Protein AF-0000000080424411 (afdb_homodimer)

Foldseek 3Di:
DPPPVDPPPFDWKDKDWPAQEAEDAAQAKDKGKMKIFGPCAWDKFKDDPHHTDDDDPQWDKDWDDDRTMIIIMIMGGRDDPVNFAKMKMKIDDPVGIDMGIHTYDYDDDPPPD/DPPPVDPPVFDWKDKDWPAQEAEDAAQAKDKGKMKIFGPCAWDKFKDDPHHTDDDDPQWDKDWDDDRTMIIIMIMGGRDDPVNFAKMKMKIDDPVGIDMGIHTYDYDDDPPPD

Solvent-accessible surface area (backbone atoms only — not comparable to full-atom values): 12464 Å² total; per-residue (Å²): 128,82,72,73,73,69,62,88,72,57,35,52,45,42,73,47,60,89,58,46,70,42,74,37,45,71,68,35,68,44,75,48,54,44,33,36,39,20,28,49,41,51,55,71,51,41,32,45,88,89,36,76,60,50,27,43,93,50,33,42,66,47,77,48,70,63,80,38,38,39,42,37,39,41,34,39,45,57,30,46,82,86,65,44,42,63,34,33,41,39,30,38,27,75,77,34,67,39,71,45,68,30,35,36,39,80,40,82,79,78,73,80,121,128,82,72,75,72,69,64,89,72,57,36,54,45,43,75,47,60,89,58,46,70,40,75,37,46,70,67,35,69,45,74,48,55,44,34,37,38,19,28,50,40,51,56,69,50,42,32,45,89,89,36,74,61,52,26,44,93,50,32,43,67,46,78,49,70,62,81,38,39,39,42,36,38,40,34,40,47,57,30,46,81,86,64,42,42,63,35,34,42,40,30,37,27,76,75,34,68,39,71,45,68,32,35,36,39,79,39,82,78,78,73,80,121

Organism: Rhodnius prolixus (NCBI:txid13249)

pLDDT: mean 91.29, std 14.34, range [29.72, 98.88]

Sequence (226 aa):
NLLDVTDPYAVSPMIWVPNQLVGAPAGTDVTIECNTEAYPKAISYWVYEGIMLLPTKKYITKVQDNSYRTYMKLNVRNVTSRDFGNYRCISKNSLGETEGSIRIYGEFMVCNYNLLDVTDPYAVSPMIWVPNQLVGAPAGTDVTIECNTEAYPKAISYWVYEGIMLLPTKKYITKVQDNSYRTYMKLNVRNVTSRDFGNYRCISKNSLGETEGSIRIYGEFMVCNY

Radius of gyration: 20.92 Å; Cα contacts (8 Å, |Δi|>4): 540; chains: 2; bounding box: 41×85×42 Å

Secondary structure (DSSP, 8-state):
-------TT-EEEEEE-S-SEEEE-TTS-EEEEEEEEEESPPEEEEEETTEE----SSEEEEEEE-SSEEEEEEEE-S--GGG-EEEEEEEEETTEEEEEEEEEEE-------/-------TT-EEEEEE-S-SEEEE-TTS-EEEEEEEEEESPPEEEEEETTEE----SSEEEEEEE-SSEEEEEEEE-S--GGG-EEEEEEEEETTEEEEEEEEEEE-------

Structure (mmCIF, N/CA/C/O backbone):
data_AF-0000000080424411-model_v1
#
loop_
_entity.id
_entity.type
_entity.pdbx_description
1 polymer 'Ig-like domain-containing protein'
#
loop_
_atom_site.group_PDB
_atom_site.id
_atom_site.type_symbol
_atom_site.label_atom_id
_atom_site.label_alt_id
_atom_site.label_comp_id
_atom_site.label_asym_id
_atom_site.label_entity_id
_atom_site.label_seq_id
_atom_site.pdbx_PDB_ins_code
_atom_site.Cartn_x
_atom_site.Cartn_y
_atom_site.Cartn_z
_atom_site.occupancy
_atom_site.B_iso_or_equiv
_atom_site.auth_seq_id
_atom_site.auth_comp_id
_atom_site.auth_asym_id
_atom_site.auth_atom_id
_atom_site.pdbx_PDB_model_num
ATOM 1 N N . ASN A 1 1 ? 18.688 30.625 4.34 1 30.05 1 ASN A N 1
ATOM 2 C CA . ASN A 1 1 ? 19.219 29.312 3.992 1 30.05 1 ASN A CA 1
ATOM 3 C C . ASN A 1 1 ? 18.422 28.188 4.641 1 30.05 1 ASN A C 1
ATOM 5 O O . ASN A 1 1 ? 18.484 28 5.855 1 30.05 1 ASN A O 1
ATOM 9 N N . LEU A 1 2 ? 17.219 27.984 4.355 1 36.75 2 LEU A N 1
ATOM 10 C CA . LEU A 1 2 ? 16.328 26.969 4.91 1 36.75 2 LEU A CA 1
ATOM 11 C C . LEU A 1 2 ? 17.016 25.594 4.949 1 36.75 2 LEU A C 1
ATOM 13 O O . LEU A 1 2 ? 17.469 25.094 3.918 1 36.75 2 LEU A O 1
ATOM 17 N N . LEU A 1 3 ? 17.812 25.422 5.875 1 41.41 3 LEU A N 1
ATOM 18 C CA . LEU A 1 3 ? 18.562 24.203 6.129 1 41.41 3 LEU A CA 1
ATOM 19 C C . LEU A 1 3 ? 17.719 22.969 5.824 1 41.41 3 LEU A C 1
ATOM 21 O O . LEU A 1 3 ? 16.703 22.719 6.496 1 41.41 3 LEU A O 1
ATOM 25 N N . ASP A 1 4 ? 17.406 22.734 4.629 1 50.31 4 ASP A N 1
ATOM 26 C CA . ASP A 1 4 ? 16.844 21.453 4.215 1 50.31 4 ASP A CA 1
ATOM 27 C C . ASP A 1 4 ? 17.453 20.297 5.004 1 50.31 4 ASP A C 1
ATOM 29 O O . ASP A 1 4 ? 18.594 19.906 4.754 1 50.31 4 ASP A O 1
ATOM 33 N N . VAL A 1 5 ? 17.453 20.359 6.297 1 57.66 5 VAL A N 1
ATOM 34 C CA . VAL A 1 5 ? 18.016 19.312 7.145 1 57.66 5 VAL A CA 1
ATOM 35 C C . VAL A 1 5 ? 17.625 17.953 6.594 1 57.66 5 VAL A C 1
ATOM 37 O O . VAL A 1 5 ? 16.438 17.625 6.504 1 57.66 5 VAL A O 1
ATOM 40 N N . THR A 1 6 ? 18.406 17.484 5.703 1 67.75 6 THR A N 1
ATOM 41 C CA . THR A 1 6 ? 18.281 16.125 5.184 1 67.75 6 THR A CA 1
ATOM 42 C C . THR A 1 6 ? 18.297 15.109 6.32 1 67.75 6 THR A C 1
ATOM 44 O O . THR A 1 6 ? 19.062 15.258 7.285 1 67.75 6 THR A O 1
ATOM 47 N N . ASP A 1 7 ? 17.25 14.391 6.578 1 78.81 7 ASP A N 1
ATOM 48 C CA . ASP A 1 7 ? 17.219 13.273 7.516 1 78.81 7 ASP A CA 1
ATOM 49 C C . ASP A 1 7 ? 18.391 12.328 7.285 1 78.81 7 ASP A C 1
ATOM 51 O O . ASP A 1 7 ? 18.484 11.68 6.238 1 78.81 7 ASP A O 1
ATOM 55 N N . PRO A 1 8 ? 19.406 12.367 8.102 1 85.38 8 PRO A N 1
ATOM 56 C CA . PRO A 1 8 ? 20.594 11.539 7.891 1 85.38 8 PRO A CA 1
ATOM 57 C C . PRO A 1 8 ? 20.266 10.055 7.77 1 85.38 8 PRO A C 1
ATOM 59 O O . PRO A 1 8 ? 21.109 9.266 7.324 1 85.38 8 PRO A O 1
ATOM 62 N N . TYR A 1 9 ? 19.109 9.734 8.141 1 87.5 9 TYR A N 1
ATOM 63 C CA . TYR A 1 9 ? 18.734 8.328 8.117 1 87.5 9 TYR A CA 1
ATOM 64 C C . TYR A 1 9 ? 17.922 8 6.871 1 87.5 9 TYR A C 1
ATOM 66 O O . TYR A 1 9 ? 17.516 6.859 6.672 1 87.5 9 TYR A O 1
ATOM 74 N N . ALA A 1 10 ? 17.719 9.016 6.039 1 92.56 10 ALA A N 1
ATOM 75 C CA . ALA A 1 10 ? 16.875 8.789 4.867 1 92.56 10 ALA A CA 1
ATOM 76 C C . ALA A 1 10 ? 17.547 7.832 3.887 1 92.56 10 ALA A C 1
ATOM 78 O O . ALA A 1 10 ? 18.75 7.961 3.607 1 92.56 10 ALA A O 1
ATOM 79 N N . VAL A 1 11 ? 16.797 6.824 3.508 1 94.81 11 VAL A N 1
ATOM 80 C CA . VAL A 1 11 ? 17.312 5.82 2.582 1 94.81 11 VAL A CA 1
ATOM 81 C C . VAL A 1 11 ? 16.234 5.461 1.557 1 94.81 11 VAL A C 1
ATOM 83 O O . VAL A 1 11 ? 15.102 5.156 1.921 1 94.81 11 VAL A O 1
ATOM 86 N N . SER A 1 12 ? 16.641 5.535 0.289 1 96.88 12 SER A N 1
ATOM 87 C CA . SER A 1 12 ? 15.789 5.035 -0.779 1 96.88 12 SER A CA 1
ATOM 88 C C . SER A 1 12 ? 15.516 3.543 -0.621 1 96.88 12 SER A C 1
ATOM 90 O O . SER A 1 12 ? 16.297 2.828 0.003 1 96.88 12 SER A O 1
ATOM 92 N N . PRO A 1 13 ? 14.406 3.098 -1.172 1 98.25 13 PRO A N 1
ATOM 93 C CA . PRO A 1 13 ? 14.078 1.681 -0.99 1 98.25 13 PRO A CA 1
ATOM 94 C C . PRO A 1 13 ? 15.156 0.751 -1.548 1 98.25 13 PRO A C 1
ATOM 96 O O . PRO A 1 13 ? 15.656 0.975 -2.652 1 98.25 13 PRO A O 1
ATOM 99 N N . MET A 1 14 ? 15.414 -0.226 -0.764 1 98.44 14 MET A N 1
ATOM 100 C CA . MET A 1 14 ? 16.219 -1.378 -1.168 1 98.44 14 MET A CA 1
ATOM 101 C C . MET A 1 14 ? 15.383 -2.656 -1.144 1 98.44 14 MET A C 1
ATOM 103 O O . MET A 1 14 ? 14.547 -2.84 -0.257 1 98.44 14 MET A O 1
ATOM 107 N N . ILE A 1 15 ? 15.648 -3.518 -2.084 1 98.38 15 ILE A N 1
ATOM 108 C CA . ILE A 1 15 ? 14.82 -4.711 -2.203 1 98.38 15 ILE A CA 1
ATOM 109 C C . ILE A 1 15 ? 15.703 -5.957 -2.209 1 98.38 15 ILE A C 1
ATOM 111 O O . ILE A 1 15 ? 16.766 -5.965 -2.822 1 98.38 15 ILE A O 1
ATOM 115 N N . TRP A 1 16 ? 15.25 -6.91 -1.571 1 98.56 16 TRP A N 1
ATOM 116 C CA . TRP A 1 16 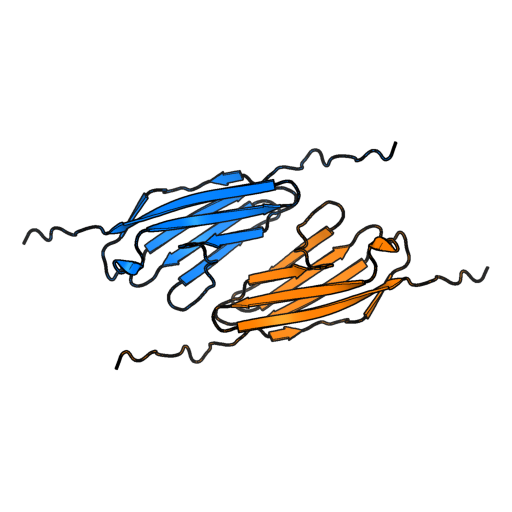? 15.852 -8.242 -1.588 1 98.56 16 TRP A CA 1
ATOM 117 C C . TRP A 1 16 ? 14.82 -9.289 -1.997 1 98.56 16 TRP A C 1
ATOM 119 O O . TRP A 1 16 ? 13.75 -9.391 -1.395 1 98.56 16 TRP A O 1
ATOM 129 N N . VAL A 1 17 ? 15.227 -10.102 -2.941 1 98.69 17 VAL A N 1
ATOM 130 C CA . VAL A 1 17 ? 14.398 -11.203 -3.43 1 98.69 17 VAL A CA 1
ATOM 131 C C . VAL A 1 17 ? 15.109 -12.531 -3.182 1 98.69 17 VAL A C 1
ATOM 133 O O . VAL A 1 17 ? 16.062 -12.867 -3.875 1 98.69 17 VAL A O 1
ATOM 136 N N . PRO A 1 18 ? 14.562 -13.32 -2.264 1 98.44 18 PRO A N 1
ATOM 137 C CA . PRO A 1 18 ? 15.266 -14.555 -1.902 1 98.44 18 PRO A CA 1
ATOM 138 C C . PRO A 1 18 ? 15.391 -15.531 -3.07 1 98.44 18 PRO A C 1
ATOM 140 O O . PRO A 1 18 ? 16.406 -16.219 -3.205 1 98.44 18 PRO A O 1
ATOM 143 N N . ASN A 1 19 ? 14.383 -15.719 -3.873 1 98.5 19 ASN A N 1
ATOM 144 C CA . ASN A 1 19 ? 14.367 -16.625 -5.02 1 98.5 19 ASN A CA 1
ATOM 145 C C . ASN A 1 19 ? 13.828 -15.938 -6.27 1 98.5 19 ASN A C 1
ATOM 147 O O . ASN A 1 19 ? 12.625 -15.68 -6.367 1 98.5 19 ASN A O 1
ATOM 151 N N . GLN A 1 20 ? 14.688 -15.75 -7.148 1 98.19 20 GLN A N 1
ATOM 152 C CA . GLN A 1 20 ? 14.297 -15.008 -8.344 1 98.19 20 GLN A CA 1
ATOM 153 C C . GLN A 1 20 ? 13.656 -15.922 -9.383 1 98.19 20 GLN A C 1
ATOM 155 O O . GLN A 1 20 ? 13.016 -15.453 -10.32 1 98.19 20 GLN A O 1
ATOM 160 N N . LEU A 1 21 ? 14.008 -17.156 -9.312 1 98.38 21 LEU A N 1
ATOM 161 C CA . LEU A 1 21 ? 13.438 -18.172 -10.188 1 98.38 21 LEU A CA 1
ATOM 162 C C . LEU A 1 21 ? 12.68 -19.219 -9.375 1 98.38 21 LEU A C 1
ATOM 164 O O . LEU A 1 21 ? 13.266 -19.906 -8.539 1 98.38 21 LEU A O 1
ATOM 168 N N . VAL A 1 22 ? 11.438 -19.328 -9.734 1 98.19 22 VAL A N 1
ATOM 169 C CA . VAL A 1 22 ? 10.609 -20.25 -8.953 1 98.19 22 VAL A CA 1
ATOM 170 C C . VAL A 1 22 ? 9.852 -21.188 -9.883 1 98.19 22 VAL A C 1
ATOM 172 O O . VAL A 1 22 ? 8.992 -20.75 -10.656 1 98.19 22 VAL A O 1
ATOM 175 N N . GLY A 1 23 ? 10.133 -22.406 -9.82 1 96.5 23 GLY A N 1
ATOM 176 C CA . GLY A 1 23 ? 9.438 -23.422 -10.586 1 96.5 23 GLY A CA 1
ATOM 177 C C . GLY A 1 23 ? 8.164 -23.906 -9.922 1 96.5 23 GLY A C 1
ATOM 178 O O . GLY A 1 23 ? 8.141 -24.141 -8.711 1 96.5 23 GLY A O 1
ATOM 179 N N . ALA A 1 24 ? 7.156 -24.031 -10.742 1 95.62 24 ALA A N 1
ATOM 180 C CA . ALA A 1 24 ? 5.879 -24.469 -10.188 1 95.62 24 ALA A CA 1
ATOM 181 C C . ALA A 1 24 ? 5.184 -25.453 -11.125 1 95.62 24 ALA A C 1
ATOM 183 O O . ALA A 1 24 ? 4.965 -25.141 -12.305 1 95.62 24 ALA A O 1
ATOM 184 N N . PRO A 1 25 ? 4.859 -26.672 -10.602 1 94.19 25 PRO A N 1
ATOM 185 C CA . PRO A 1 25 ? 3.99 -27.531 -11.414 1 94.19 25 PRO A CA 1
ATOM 186 C C . PRO A 1 25 ? 2.588 -26.953 -11.586 1 94.19 25 PRO A C 1
ATOM 188 O O . PRO A 1 25 ? 2.045 -26.344 -10.656 1 94.19 25 PRO A O 1
ATOM 191 N N . ALA A 1 26 ? 2.053 -27.203 -12.719 1 92.38 26 ALA A N 1
ATOM 192 C CA . ALA A 1 26 ? 0.677 -26.766 -12.938 1 92.38 26 ALA A CA 1
ATOM 193 C C . ALA A 1 26 ? -0.269 -27.406 -11.922 1 92.38 26 ALA A C 1
ATOM 195 O O . ALA A 1 26 ? -0.095 -28.562 -11.547 1 92.38 26 ALA A O 1
ATOM 196 N N . GLY A 1 27 ? -1.238 -26.594 -11.555 1 95.25 27 GLY A N 1
ATOM 197 C CA . GLY A 1 27 ? -2.262 -27.094 -10.656 1 95.25 27 GLY A CA 1
ATOM 198 C C . GLY A 1 27 ? -1.913 -26.906 -9.195 1 95.25 27 GLY A C 1
ATOM 199 O O . GLY A 1 27 ? -2.734 -27.188 -8.312 1 95.25 27 GLY A O 1
ATOM 200 N N . THR A 1 28 ? -0.696 -26.453 -8.883 1 96.56 28 THR A N 1
ATOM 201 C CA . THR A 1 28 ? -0.273 -26.25 -7.5 1 96.56 28 THR A CA 1
ATOM 202 C C . THR A 1 28 ? -0.273 -24.766 -7.152 1 96.56 28 THR A C 1
ATOM 204 O O . THR A 1 28 ? -0.499 -23.906 -8.023 1 96.56 28 THR A O 1
ATOM 207 N N . ASP A 1 29 ? -0.043 -24.5 -5.863 1 98.25 29 ASP A N 1
ATOM 208 C CA . ASP A 1 29 ? 0.185 -23.141 -5.395 1 98.25 29 ASP A CA 1
ATOM 209 C C . ASP A 1 29 ? 1.677 -22.812 -5.336 1 98.25 29 ASP A C 1
ATOM 211 O O . ASP A 1 29 ? 2.492 -23.688 -5.039 1 98.25 29 ASP A O 1
ATOM 215 N N . VAL A 1 30 ? 1.934 -21.578 -5.609 1 98.5 30 VAL A N 1
ATOM 216 C CA . VAL A 1 30 ? 3.328 -21.156 -5.531 1 98.5 30 VAL A CA 1
ATOM 217 C C . VAL A 1 30 ? 3.428 -19.844 -4.773 1 98.5 30 VAL A C 1
ATOM 219 O O . VAL A 1 30 ? 2.576 -18.953 -4.93 1 98.5 30 VAL A O 1
ATOM 222 N N . THR A 1 31 ? 4.457 -19.734 -3.92 1 98.62 31 THR A N 1
ATOM 223 C CA . THR A 1 31 ? 4.668 -18.516 -3.148 1 98.62 31 THR A CA 1
ATOM 224 C C . THR A 1 31 ? 5.973 -17.844 -3.557 1 98.62 31 THR A C 1
ATOM 226 O O . THR A 1 31 ? 7.008 -18.5 -3.686 1 98.62 31 THR A O 1
ATOM 229 N N . ILE A 1 32 ? 5.891 -16.547 -3.812 1 98.75 32 ILE A N 1
ATOM 230 C CA . ILE A 1 32 ? 7.09 -15.742 -4.035 1 98.75 32 ILE A CA 1
ATOM 231 C C . ILE A 1 32 ? 7.207 -14.68 -2.951 1 98.75 32 ILE A C 1
ATOM 233 O O . ILE A 1 32 ? 6.211 -14.297 -2.334 1 98.75 32 ILE A O 1
ATOM 237 N N . GLU A 1 33 ? 8.469 -14.227 -2.715 1 98.75 33 GLU A N 1
ATOM 238 C CA . GLU A 1 33 ? 8.734 -13.336 -1.59 1 98.75 33 GLU A CA 1
ATOM 239 C C . GLU A 1 33 ? 9.602 -12.156 -2.018 1 98.75 33 GLU A C 1
ATOM 241 O O . GLU A 1 33 ? 10.453 -12.289 -2.896 1 98.75 33 GLU A O 1
ATOM 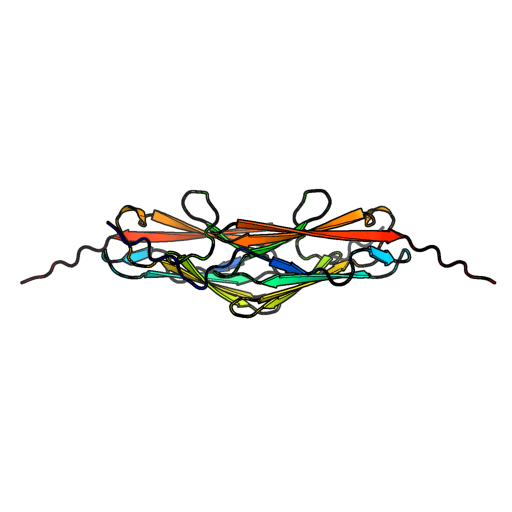246 N N . CYS A 1 34 ? 9.414 -11.047 -1.339 1 98.81 34 CYS A N 1
ATOM 247 C CA . CYS A 1 34 ? 10.164 -9.812 -1.561 1 98.81 34 CYS A CA 1
ATOM 248 C C . CYS A 1 34 ? 10.297 -9.023 -0.267 1 98.81 34 CYS A C 1
ATOM 250 O O . CYS A 1 34 ? 9.312 -8.797 0.44 1 98.81 34 CYS A O 1
ATOM 252 N N . ASN A 1 35 ? 11.469 -8.602 0.044 1 98.62 35 ASN A N 1
ATOM 253 C CA . ASN A 1 35 ? 11.75 -7.793 1.229 1 98.62 35 ASN A CA 1
ATOM 254 C C . ASN A 1 35 ? 12.242 -6.398 0.854 1 98.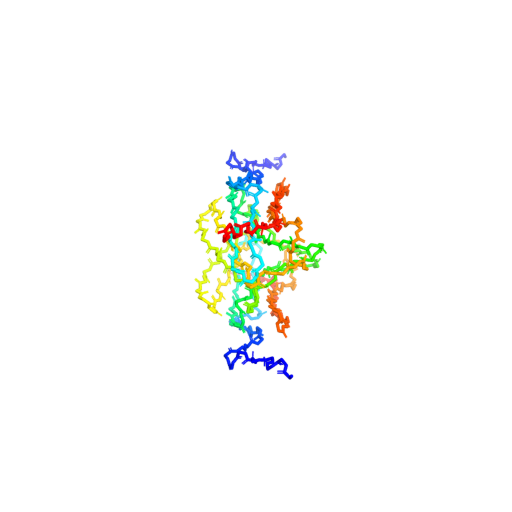62 35 ASN A C 1
ATOM 256 O O . ASN A 1 35 ? 13.023 -6.242 -0.09 1 98.62 35 ASN A O 1
ATOM 260 N N . THR A 1 36 ? 11.82 -5.422 1.571 1 98.25 36 THR A N 1
ATOM 261 C CA . THR A 1 36 ? 12.234 -4.055 1.275 1 98.25 36 THR A CA 1
ATOM 262 C C . THR A 1 36 ? 12.617 -3.316 2.555 1 98.25 36 THR A C 1
ATOM 264 O O . THR A 1 36 ? 12.062 -3.584 3.621 1 98.25 36 THR A O 1
ATOM 267 N N . GLU A 1 37 ? 13.586 -2.42 2.451 1 97 37 GLU A N 1
ATOM 268 C CA . GLU A 1 37 ? 13.961 -1.464 3.49 1 97 37 GLU A CA 1
ATOM 269 C C . GLU A 1 37 ? 14.008 -0.042 2.939 1 97 37 GLU A C 1
ATOM 271 O O . GLU A 1 37 ? 14.484 0.182 1.825 1 97 37 GLU A O 1
ATOM 276 N N . ALA A 1 38 ? 13.453 0.813 3.734 1 97.44 38 ALA A N 1
ATOM 277 C CA . ALA A 1 38 ? 13.438 2.215 3.324 1 97.44 38 ALA A CA 1
ATOM 278 C C . ALA A 1 38 ? 13.156 3.131 4.512 1 97.44 38 ALA A C 1
ATOM 280 O O . ALA A 1 38 ? 12.508 2.719 5.48 1 97.44 38 ALA A O 1
ATOM 281 N N . TYR A 1 39 ? 13.547 4.375 4.383 1 94.69 39 TYR A N 1
ATOM 282 C CA . TYR A 1 39 ? 13.188 5.434 5.32 1 94.69 39 TYR A CA 1
ATOM 283 C C . TYR A 1 39 ? 13.227 6.797 4.641 1 94.69 39 TYR A C 1
ATOM 285 O O . TYR A 1 39 ? 14.266 7.219 4.133 1 94.69 39 TYR A O 1
ATOM 293 N N . PRO A 1 40 ? 12.18 7.586 4.664 1 93.69 40 PRO A N 1
ATOM 294 C CA . PRO A 1 40 ? 10.852 7.254 5.191 1 93.69 40 PRO A CA 1
ATOM 295 C C . PRO A 1 40 ? 10.305 5.945 4.633 1 93.69 40 PRO A C 1
ATOM 297 O O . PRO A 1 40 ? 10.758 5.484 3.58 1 93.69 40 PRO A O 1
ATOM 300 N N . LYS A 1 41 ? 9.391 5.223 5.391 1 92.5 41 LYS A N 1
ATOM 301 C CA . LYS A 1 41 ? 8.859 3.926 4.984 1 92.5 41 LYS A CA 1
ATOM 302 C C . LYS A 1 41 ? 8.242 3.998 3.59 1 92.5 41 LYS A C 1
ATOM 304 O O . LYS A 1 41 ? 7.547 4.965 3.262 1 92.5 41 LYS A O 1
ATOM 309 N N . ALA A 1 42 ? 8.398 2.984 2.828 1 95.12 42 ALA A N 1
ATOM 310 C CA . ALA A 1 42 ? 7.926 2.938 1.446 1 95.12 42 ALA A CA 1
ATOM 311 C C . ALA A 1 42 ? 6.566 2.25 1.355 1 95.12 42 ALA A C 1
ATOM 313 O O . ALA A 1 42 ? 6.215 1.439 2.217 1 95.12 42 ALA A O 1
ATOM 314 N N . ILE A 1 43 ? 5.809 2.551 0.327 1 92.25 43 ILE A N 1
ATOM 315 C CA . ILE A 1 43 ? 4.676 1.732 -0.102 1 92.25 43 ILE A CA 1
ATOM 316 C C . ILE A 1 43 ? 5.168 0.612 -1.015 1 92.25 43 ILE A C 1
ATOM 318 O O . ILE A 1 43 ? 6.027 0.834 -1.875 1 92.25 43 ILE A O 1
ATOM 322 N N . SER A 1 44 ? 4.699 -0.538 -0.798 1 95 44 SER A N 1
ATOM 323 C CA . SER A 1 44 ? 5.129 -1.694 -1.578 1 95 44 SER A CA 1
ATOM 324 C C . SER A 1 44 ? 3.934 -2.498 -2.078 1 95 44 SER A C 1
ATOM 326 O O . SER A 1 44 ? 2.941 -2.658 -1.361 1 95 44 SER A O 1
ATOM 328 N N . TYR A 1 45 ? 4.059 -3.023 -3.316 1 95.44 45 TYR A N 1
ATOM 329 C CA . TYR A 1 45 ? 2.969 -3.797 -3.902 1 95.44 45 TYR A CA 1
ATOM 330 C C . TYR A 1 45 ? 3.48 -4.703 -5.016 1 95.44 45 TYR A C 1
ATOM 332 O O . TYR A 1 45 ? 4.609 -4.547 -5.484 1 95.44 45 TYR A O 1
ATOM 340 N N . TRP A 1 46 ? 2.701 -5.625 -5.438 1 98.19 46 TRP A N 1
ATOM 341 C CA . TRP A 1 46 ? 3.037 -6.574 -6.492 1 98.19 46 TRP A CA 1
ATOM 342 C C . TRP A 1 46 ? 2.451 -6.133 -7.828 1 98.19 46 TRP A C 1
ATOM 344 O O . TRP A 1 46 ? 1.35 -5.578 -7.879 1 98.19 46 TRP A O 1
ATOM 354 N N . VAL A 1 47 ? 3.182 -6.527 -8.898 1 98.38 47 VAL A N 1
ATOM 355 C CA . VAL A 1 47 ? 2.742 -6.238 -10.258 1 98.38 47 VAL A CA 1
ATOM 356 C C . VAL A 1 47 ? 2.967 -7.461 -11.148 1 98.38 47 VAL A C 1
ATOM 358 O O . VAL A 1 47 ? 4 -8.125 -11.047 1 98.38 47 VAL A O 1
ATOM 361 N N . TYR A 1 48 ? 2.023 -7.738 -11.961 1 98.62 48 TYR A N 1
ATOM 362 C CA . TYR A 1 48 ? 2.129 -8.781 -12.977 1 98.62 48 TYR A CA 1
ATOM 363 C C . TYR A 1 48 ? 1.541 -8.32 -14.305 1 98.62 48 TYR A C 1
ATOM 365 O O . TYR A 1 48 ? 0.439 -7.766 -14.344 1 98.62 48 TYR A O 1
ATOM 373 N N . GLU A 1 49 ? 2.332 -8.484 -15.297 1 97.25 49 GLU A N 1
ATOM 374 C CA . GLU A 1 49 ? 1.927 -8.078 -16.641 1 97.25 49 GLU A CA 1
ATOM 375 C C . GLU A 1 49 ? 1.462 -6.621 -16.656 1 97.25 49 GLU A C 1
ATOM 377 O O . GLU A 1 49 ? 0.43 -6.301 -17.25 1 97.25 49 GLU A O 1
ATOM 382 N N . GLY A 1 50 ? 2.064 -5.859 -15.914 1 95.75 50 GLY A N 1
ATOM 383 C CA . GLY A 1 50 ? 1.851 -4.422 -15.977 1 95.75 50 GLY A CA 1
ATOM 384 C C . GLY A 1 50 ? 0.731 -3.943 -15.07 1 95.75 50 GLY A C 1
ATOM 385 O O . GLY A 1 50 ? 0.463 -2.744 -14.984 1 95.75 50 GLY A O 1
ATOM 386 N N . ILE A 1 51 ? 0.124 -4.844 -14.406 1 95.31 51 ILE A N 1
ATOM 387 C CA . ILE A 1 51 ? -1.012 -4.465 -13.57 1 95.31 51 ILE A CA 1
ATOM 388 C C . ILE A 1 51 ? -0.714 -4.805 -12.109 1 95.31 51 ILE A C 1
ATOM 390 O O . ILE A 1 51 ? -0.16 -5.867 -11.812 1 95.31 51 ILE A O 1
ATOM 394 N N . MET A 1 52 ? -1.164 -3.924 -11.211 1 95 52 MET A N 1
ATOM 395 C CA . MET A 1 52 ? -1.03 -4.191 -9.781 1 95 52 MET A CA 1
ATOM 396 C C . MET A 1 52 ? -1.859 -5.406 -9.383 1 95 52 MET A C 1
ATOM 398 O O . MET A 1 52 ? -3.023 -5.523 -9.766 1 95 52 MET A O 1
ATOM 402 N N . LEU A 1 53 ? -1.253 -6.258 -8.656 1 96.81 53 LEU A N 1
ATOM 403 C CA . LEU A 1 53 ? -1.963 -7.438 -8.18 1 96.81 53 LEU A CA 1
ATOM 404 C C . LEU A 1 53 ? -2.629 -7.164 -6.836 1 96.81 53 LEU A C 1
ATOM 406 O O . LEU A 1 53 ? -1.947 -7 -5.82 1 96.81 53 LEU A O 1
ATOM 410 N N . LEU A 1 54 ? -3.926 -7.16 -6.875 1 95.44 54 LEU A N 1
ATOM 411 C CA . LEU A 1 54 ? -4.711 -7.039 -5.652 1 95.44 54 LEU A CA 1
ATOM 412 C C . LEU A 1 54 ? -5.113 -8.414 -5.125 1 95.44 54 LEU A C 1
ATOM 414 O O . LEU A 1 54 ? -5.215 -9.367 -5.891 1 95.44 54 LEU A O 1
ATOM 418 N N . PRO A 1 55 ? -5.293 -8.523 -3.762 1 93.12 55 PRO A N 1
ATOM 419 C CA . PRO A 1 55 ? -5.711 -9.812 -3.207 1 93.12 55 PRO A CA 1
ATOM 420 C C . PRO A 1 55 ? -7.035 -10.305 -3.793 1 93.12 55 PRO A C 1
ATOM 422 O O . PRO A 1 55 ? -7.98 -9.523 -3.934 1 93.12 55 PRO A O 1
ATOM 425 N N . THR A 1 56 ? -7.086 -11.484 -4.199 1 92.56 56 THR A N 1
ATOM 426 C CA . THR A 1 56 ? -8.258 -12.227 -4.656 1 92.56 56 THR A CA 1
ATOM 427 C C . THR A 1 56 ? -8.203 -13.672 -4.16 1 92.56 56 THR A C 1
ATOM 429 O O . THR A 1 56 ? -7.395 -14.008 -3.295 1 92.56 56 THR A O 1
ATOM 432 N N . LYS A 1 57 ? -9.078 -14.484 -4.629 1 91 57 LYS A N 1
ATOM 433 C CA . LYS A 1 57 ? -8.992 -15.914 -4.355 1 91 57 LYS A CA 1
ATOM 434 C C . LYS A 1 57 ? -7.758 -16.531 -5.004 1 91 57 LYS A C 1
ATOM 436 O O . LYS A 1 57 ? -7.199 -17.5 -4.492 1 91 57 LYS A O 1
ATOM 441 N N . LYS A 1 58 ? -7.402 -15.93 -6.121 1 95.12 58 LYS A N 1
ATOM 442 C CA . LYS A 1 58 ? -6.266 -16.438 -6.891 1 95.12 58 LYS A CA 1
ATOM 443 C C . LYS A 1 58 ? -4.949 -15.898 -6.332 1 95.12 58 LYS A C 1
ATOM 445 O O . LYS A 1 58 ? -3.953 -16.625 -6.281 1 95.12 58 LYS A O 1
ATOM 450 N N . TYR A 1 59 ? -5.023 -14.664 -5.93 1 96.88 59 TYR A N 1
ATOM 451 C CA . TYR A 1 59 ? -3.836 -13.977 -5.43 1 96.88 59 TYR A CA 1
ATOM 452 C C . TYR A 1 59 ? -3.982 -13.641 -3.951 1 96.88 59 TYR A C 1
ATOM 454 O O . TYR A 1 59 ? -4.711 -12.711 -3.59 1 96.88 59 TYR A O 1
ATOM 462 N N . ILE A 1 60 ? -3.201 -14.359 -3.131 1 94.31 60 ILE A N 1
ATOM 463 C CA . ILE A 1 60 ? -3.215 -14.094 -1.696 1 94.31 60 ILE A CA 1
ATOM 464 C C . ILE A 1 60 ? -1.92 -13.391 -1.291 1 94.31 60 ILE A C 1
ATOM 466 O O . ILE A 1 60 ? -0.827 -13.922 -1.496 1 94.31 60 ILE A O 1
ATOM 470 N N . THR A 1 61 ? -2.098 -12.211 -0.788 1 93.88 61 THR A N 1
ATOM 471 C CA . THR A 1 61 ? -0.915 -11.461 -0.379 1 93.88 61 THR A CA 1
ATOM 472 C C . THR A 1 61 ? -0.805 -11.414 1.143 1 93.88 61 THR A C 1
ATOM 474 O O . THR A 1 61 ? -1.817 -11.344 1.841 1 93.88 61 THR A O 1
ATOM 477 N N . LYS A 1 62 ? 0.339 -11.453 1.631 1 92.12 62 LYS A N 1
ATOM 478 C CA . LYS A 1 62 ? 0.665 -11.242 3.037 1 92.12 62 LYS A CA 1
ATOM 479 C C . LYS A 1 62 ? 1.781 -10.211 3.191 1 92.12 62 LYS A C 1
ATOM 481 O O . LYS A 1 62 ? 2.775 -10.25 2.463 1 92.12 62 LYS A O 1
ATOM 486 N N . VAL A 1 63 ? 1.538 -9.273 4.078 1 91.69 63 VAL A N 1
ATOM 487 C CA . VAL A 1 63 ? 2.545 -8.25 4.336 1 91.69 63 VAL A CA 1
ATOM 488 C C . VAL A 1 63 ? 2.83 -8.164 5.832 1 91.69 63 VAL A C 1
ATOM 490 O O . VAL A 1 63 ? 1.904 -8.117 6.645 1 91.69 63 VAL A O 1
ATOM 493 N N . GLN A 1 64 ? 4.02 -8.273 6.184 1 91.56 64 GLN A N 1
ATOM 494 C CA . GLN A 1 64 ? 4.516 -7.961 7.52 1 91.56 64 GLN A CA 1
ATOM 495 C C . GLN A 1 64 ? 5.488 -6.785 7.488 1 91.56 64 GLN A C 1
ATOM 497 O O . GLN A 1 64 ? 6.395 -6.746 6.652 1 91.56 64 GLN A O 1
ATOM 502 N N . ASP A 1 65 ? 5.176 -5.77 8.367 1 88.5 65 ASP A N 1
ATOM 503 C CA . ASP A 1 65 ? 6.102 -4.645 8.273 1 88.5 65 ASP A CA 1
ATOM 504 C C . ASP A 1 65 ? 6.375 -4.047 9.656 1 88.5 65 ASP A C 1
ATOM 506 O O . ASP A 1 65 ? 5.699 -4.387 10.633 1 88.5 65 ASP A O 1
ATOM 510 N N . ASN A 1 66 ? 7.508 -3.406 9.766 1 90.5 66 ASN A N 1
ATOM 511 C CA . ASN A 1 66 ? 7.82 -2.488 10.852 1 90.5 66 ASN A CA 1
ATOM 512 C C . ASN A 1 66 ? 8.102 -1.08 10.336 1 90.5 66 ASN A C 1
ATOM 514 O O . ASN A 1 66 ? 7.664 -0.715 9.25 1 90.5 66 ASN A O 1
ATOM 518 N N . SER A 1 67 ? 8.828 -0.313 11.039 1 87.81 67 SER A N 1
ATOM 519 C CA . SER A 1 67 ? 8.961 1.108 10.742 1 87.81 67 SER A CA 1
ATOM 520 C C . SER A 1 67 ? 9.75 1.328 9.453 1 87.81 67 SER A C 1
ATOM 522 O O . SER A 1 67 ? 9.594 2.352 8.789 1 87.81 67 SER A O 1
ATOM 524 N N . TYR A 1 68 ? 10.594 0.301 9.109 1 92.44 68 TYR A N 1
ATOM 525 C CA . TYR A 1 68 ? 11.422 0.596 7.941 1 92.44 68 TYR A CA 1
ATOM 526 C C . TYR A 1 68 ? 11.539 -0.622 7.035 1 92.44 68 TYR A C 1
ATOM 528 O O . TYR A 1 68 ? 12.156 -0.55 5.965 1 92.44 68 TYR A O 1
ATOM 536 N N . ARG A 1 69 ? 11 -1.796 7.48 1 95.44 69 ARG A N 1
ATOM 537 C CA . ARG A 1 69 ? 11.094 -3.016 6.688 1 95.44 69 ARG A CA 1
ATOM 538 C C . ARG A 1 69 ? 9.711 -3.529 6.301 1 95.44 69 ARG A C 1
ATOM 540 O O . ARG A 1 69 ? 8.766 -3.426 7.086 1 95.44 69 ARG A O 1
ATOM 547 N N . THR A 1 70 ? 9.602 -4.016 5.168 1 95.56 70 THR A N 1
ATOM 548 C CA . THR A 1 70 ? 8.391 -4.676 4.707 1 95.56 70 THR A CA 1
ATOM 549 C C . THR A 1 70 ? 8.711 -6.039 4.105 1 95.56 70 THR A C 1
ATOM 551 O O . THR A 1 70 ? 9.578 -6.152 3.23 1 95.56 70 THR A O 1
ATOM 554 N N . TYR A 1 71 ? 8.117 -7.082 4.629 1 97.25 71 TYR A N 1
ATOM 555 C CA . TYR A 1 71 ? 8.172 -8.438 4.082 1 97.25 71 TYR A CA 1
ATOM 556 C C . TYR A 1 71 ? 6.871 -8.789 3.373 1 97.25 71 TYR A C 1
ATOM 558 O O . TYR A 1 71 ? 5.805 -8.797 3.99 1 97.25 71 TYR A O 1
ATOM 566 N N . MET A 1 72 ? 7.004 -9.117 2.062 1 97.5 72 MET A N 1
ATOM 567 C CA . MET A 1 72 ? 5.797 -9.398 1.294 1 97.5 72 MET A CA 1
ATOM 568 C C . MET A 1 72 ? 5.844 -10.805 0.7 1 97.5 72 MET A C 1
ATOM 570 O O . MET A 1 72 ? 6.891 -11.242 0.223 1 97.5 72 MET A O 1
ATOM 574 N N . LYS A 1 73 ? 4.738 -11.477 0.765 1 98.06 73 LYS A N 1
ATOM 575 C CA . LYS A 1 73 ? 4.527 -12.758 0.086 1 98.06 73 LYS A CA 1
ATOM 576 C C . LYS A 1 73 ? 3.34 -12.68 -0.867 1 98.06 73 LYS A C 1
ATOM 578 O O . LYS A 1 73 ? 2.332 -12.039 -0.561 1 98.06 73 LYS A O 1
ATOM 583 N N . LEU A 1 74 ? 3.506 -13.289 -1.924 1 98.44 74 LEU A N 1
ATOM 584 C CA . LEU A 1 74 ? 2.412 -13.508 -2.865 1 98.44 74 LEU A CA 1
ATOM 585 C C . LEU A 1 74 ? 2.209 -14.992 -3.135 1 98.44 74 LEU A C 1
ATOM 587 O O . LEU A 1 74 ? 3.117 -15.672 -3.621 1 98.44 74 LEU A O 1
ATOM 591 N N . ASN A 1 75 ? 1.116 -15.469 -2.771 1 98.44 75 ASN A N 1
ATOM 592 C CA . ASN A 1 75 ? 0.72 -16.828 -3.096 1 98.44 75 ASN A CA 1
ATOM 593 C C . ASN A 1 75 ? -0.164 -16.875 -4.34 1 98.44 75 ASN A C 1
ATOM 595 O O . ASN A 1 75 ? -1.264 -16.328 -4.344 1 98.44 75 ASN A O 1
ATOM 599 N N . VAL A 1 76 ? 0.322 -17.438 -5.352 1 98.5 76 VAL A N 1
ATOM 600 C CA . VAL A 1 76 ? -0.457 -17.672 -6.562 1 98.5 76 VAL A CA 1
ATOM 601 C C . VAL A 1 76 ? -1.045 -19.078 -6.535 1 98.5 76 VAL A C 1
ATOM 603 O O . VAL A 1 76 ? -0.308 -20.062 -6.594 1 98.5 76 VAL A O 1
ATOM 606 N N . ARG A 1 77 ? -2.287 -19.109 -6.531 1 98 77 ARG A N 1
ATOM 607 C CA . ARG A 1 77 ? -2.945 -20.391 -6.305 1 98 77 ARG A CA 1
ATOM 608 C C . ARG A 1 77 ? -3.268 -21.078 -7.629 1 98 77 ARG A C 1
ATOM 610 O O . ARG A 1 77 ? -3.545 -20.422 -8.625 1 98 77 ARG A O 1
ATOM 617 N N . ASN A 1 78 ? -3.236 -22.422 -7.598 1 97.5 78 ASN A N 1
ATOM 618 C CA . ASN A 1 78 ? -3.604 -23.266 -8.734 1 97.5 78 ASN A CA 1
ATOM 619 C C . ASN A 1 78 ? -2.992 -22.75 -10.031 1 97.5 78 ASN A C 1
ATOM 621 O O . ASN A 1 78 ? -3.709 -22.469 -11 1 97.5 78 ASN A O 1
ATOM 625 N N . VAL A 1 79 ? -1.724 -22.766 -10.078 1 97.69 79 VAL A N 1
ATOM 626 C CA . VAL A 1 79 ? -0.981 -22.125 -11.164 1 97.69 79 VAL A CA 1
ATOM 627 C C . VAL A 1 79 ? -1.242 -22.875 -12.477 1 97.69 79 VAL A C 1
ATOM 629 O O . VAL A 1 79 ? -1.273 -24.109 -12.5 1 97.69 79 VAL A O 1
ATOM 632 N N . THR A 1 80 ? -1.448 -22.109 -13.531 1 97.06 80 THR A N 1
ATOM 633 C CA . THR A 1 80 ? -1.535 -22.594 -14.914 1 97.06 80 THR A CA 1
ATOM 634 C C . THR A 1 80 ? -0.512 -21.891 -15.797 1 97.06 80 THR A C 1
ATOM 636 O O . THR A 1 80 ? 0.232 -21.016 -15.32 1 97.06 80 THR A O 1
ATOM 639 N N . SER A 1 81 ? -0.446 -22.234 -17.094 1 96.62 81 SER A N 1
ATOM 640 C CA . SER A 1 81 ? 0.502 -21.625 -18.016 1 96.62 81 SER A CA 1
ATOM 641 C C . SER A 1 81 ? 0.299 -20.109 -18.094 1 96.62 81 SER A C 1
ATOM 643 O O . SER A 1 81 ? 1.25 -19.359 -18.328 1 96.62 81 SER A O 1
ATOM 645 N N . ARG A 1 82 ? -0.947 -19.703 -17.797 1 96.88 82 ARG A N 1
ATOM 646 C CA . ARG A 1 82 ? -1.278 -18.281 -17.875 1 96.88 82 ARG A CA 1
ATOM 647 C C . ARG A 1 82 ? -0.65 -17.516 -16.719 1 96.88 82 ARG A C 1
ATOM 649 O O . ARG A 1 82 ? -0.55 -16.281 -16.766 1 96.88 82 ARG A O 1
ATOM 656 N N . ASP A 1 83 ? -0.307 -18.25 -15.703 1 97.94 83 ASP A N 1
ATOM 657 C CA . ASP A 1 83 ? 0.252 -17.625 -14.516 1 97.94 83 ASP A CA 1
ATOM 658 C C . ASP A 1 83 ? 1.775 -17.547 -14.602 1 97.94 83 ASP A C 1
ATOM 660 O O . ASP A 1 83 ? 2.412 -16.875 -13.789 1 97.94 83 ASP A O 1
ATOM 664 N N . PHE A 1 84 ? 2.318 -18.25 -15.477 1 97.81 84 PHE A N 1
ATOM 665 C CA . PHE A 1 84 ? 3.77 -18.219 -15.617 1 97.81 84 PHE A CA 1
ATOM 666 C C . PHE A 1 84 ? 4.234 -16.875 -16.172 1 97.81 84 PHE A C 1
ATOM 668 O O . PHE A 1 84 ? 3.586 -16.297 -17.047 1 97.81 84 PHE A O 1
ATOM 675 N N . GLY A 1 85 ? 5.355 -16.422 -15.672 1 98.12 85 GLY A N 1
ATOM 676 C CA . GLY A 1 85 ? 5.895 -15.164 -16.172 1 98.12 85 GLY A CA 1
ATOM 677 C C . GLY A 1 85 ? 6.621 -14.359 -15.102 1 98.12 85 GLY A C 1
ATOM 678 O O . GLY A 1 85 ? 7.078 -14.922 -14.102 1 98.12 85 GLY A O 1
ATOM 679 N N . ASN A 1 86 ? 6.848 -13.156 -15.406 1 98.75 86 ASN A N 1
ATOM 680 C CA . ASN A 1 86 ? 7.641 -12.273 -14.555 1 98.75 86 ASN A CA 1
ATOM 681 C C . ASN A 1 86 ? 6.758 -11.453 -13.625 1 98.75 86 ASN A C 1
ATOM 683 O O . ASN A 1 86 ? 5.926 -10.664 -14.086 1 98.75 86 ASN A O 1
ATOM 687 N N . TYR A 1 87 ? 6.953 -11.688 -12.398 1 98.88 87 TYR A N 1
ATOM 688 C CA . TYR A 1 87 ? 6.32 -10.898 -11.352 1 98.88 87 TYR A CA 1
ATOM 689 C C . TYR A 1 87 ? 7.293 -9.867 -10.781 1 98.88 87 TYR A C 1
ATOM 691 O O . TYR A 1 87 ? 8.484 -10.148 -10.633 1 98.88 87 TYR A O 1
ATOM 699 N N . ARG A 1 88 ? 6.695 -8.703 -10.406 1 98.88 88 ARG A N 1
ATOM 700 C CA . ARG A 1 88 ? 7.551 -7.656 -9.852 1 98.88 88 ARG A CA 1
ATOM 701 C C . ARG A 1 88 ? 7.02 -7.164 -8.508 1 98.88 88 ARG A C 1
ATOM 703 O O . ARG A 1 88 ? 5.809 -7.012 -8.336 1 98.88 88 ARG A O 1
ATOM 710 N N . CYS A 1 89 ? 7.922 -6.91 -7.582 1 98.81 89 CYS A N 1
ATOM 711 C CA . CYS A 1 89 ? 7.602 -6.133 -6.387 1 98.81 89 CYS A CA 1
ATOM 712 C C . CYS A 1 89 ? 8.156 -4.719 -6.492 1 98.81 89 CYS A C 1
ATOM 714 O O . CYS A 1 89 ? 9.336 -4.531 -6.789 1 98.81 89 CYS A O 1
ATOM 716 N N . ILE A 1 90 ? 7.297 -3.826 -6.332 1 98.06 90 ILE A N 1
ATOM 717 C CA . ILE A 1 90 ? 7.66 -2.416 -6.438 1 98.06 90 ILE A CA 1
ATOM 718 C C . ILE A 1 90 ? 7.66 -1.775 -5.055 1 98.06 90 ILE A C 1
ATOM 720 O O . ILE A 1 90 ? 6.773 -2.041 -4.238 1 98.06 90 ILE A O 1
ATOM 724 N N . SER A 1 91 ? 8.602 -0.906 -4.758 1 97.88 91 SER A N 1
ATOM 725 C CA . SER A 1 91 ? 8.688 -0.156 -3.51 1 97.88 91 SER A CA 1
ATOM 726 C C . SER A 1 91 ? 9.047 1.304 -3.766 1 97.88 91 SER A C 1
ATOM 728 O O . SER A 1 91 ? 10.008 1.596 -4.484 1 97.88 91 SER A O 1
ATOM 730 N N . LYS A 1 92 ? 8.25 2.193 -3.211 1 96.06 92 LYS A N 1
ATOM 731 C CA . LYS A 1 92 ? 8.406 3.611 -3.523 1 96.06 92 LYS A CA 1
ATOM 732 C C . LYS A 1 92 ? 8.312 4.465 -2.262 1 96.06 92 LYS A C 1
ATOM 734 O O . LYS A 1 92 ? 7.43 4.254 -1.426 1 96.06 92 LYS A O 1
ATOM 739 N N . ASN A 1 93 ? 9.273 5.363 -2.023 1 94.5 93 ASN A N 1
ATOM 740 C CA . ASN A 1 93 ? 9.141 6.461 -1.071 1 94.5 93 ASN A CA 1
ATOM 741 C C . ASN A 1 93 ? 9.539 7.797 -1.692 1 94.5 93 ASN A C 1
ATOM 743 O O . ASN A 1 93 ? 9.703 7.895 -2.91 1 94.5 93 ASN A O 1
ATOM 747 N N . SER A 1 94 ? 9.539 8.812 -0.911 1 90.94 94 SER A N 1
ATOM 748 C CA . SER A 1 94 ? 9.766 10.164 -1.406 1 90.94 94 SER A CA 1
ATOM 749 C C . SER A 1 94 ? 11.164 10.312 -1.994 1 90.94 94 SER A C 1
ATOM 751 O O . SER A 1 94 ? 11.453 11.289 -2.684 1 90.94 94 SER A O 1
ATOM 753 N N . LEU A 1 95 ? 12.039 9.352 -1.662 1 94.75 95 LEU A N 1
ATOM 754 C CA . LEU A 1 95 ? 13.43 9.469 -2.09 1 94.75 95 LEU A CA 1
ATOM 755 C C . LEU A 1 95 ? 13.664 8.695 -3.383 1 94.75 95 LEU A C 1
ATOM 757 O O . LEU A 1 95 ? 14.688 8.891 -4.051 1 94.75 95 LEU A O 1
ATOM 761 N N . GLY A 1 96 ? 12.758 7.77 -3.697 1 95.88 96 GLY A N 1
ATOM 762 C CA . GLY A 1 96 ? 12.922 7.02 -4.934 1 95.88 96 GLY A CA 1
ATOM 763 C C . GLY A 1 96 ? 12.07 5.77 -4.992 1 95.88 96 GLY A C 1
ATOM 764 O O . GLY A 1 96 ? 11.102 5.633 -4.234 1 95.88 96 GLY A O 1
ATOM 765 N N . GLU A 1 97 ? 12.25 5.02 -6.012 1 97.31 97 GLU A N 1
ATOM 766 C CA . GLU A 1 97 ? 11.531 3.771 -6.25 1 97.31 97 GLU A CA 1
ATOM 767 C C . GLU A 1 97 ? 12.484 2.662 -6.684 1 97.31 97 GLU A C 1
ATOM 769 O O . GLU A 1 97 ? 13.531 2.932 -7.285 1 97.31 97 GLU A O 1
ATOM 774 N N . THR A 1 98 ? 12.242 1.48 -6.336 1 98.12 98 THR A N 1
ATOM 775 C CA . THR A 1 98 ? 12.977 0.303 -6.789 1 98.12 98 THR A CA 1
ATOM 776 C C . THR A 1 98 ? 12.023 -0.875 -7 1 98.12 98 THR A C 1
ATOM 778 O O . THR A 1 98 ? 10.875 -0.835 -6.566 1 98.12 98 THR A O 1
ATOM 781 N N . GLU A 1 99 ? 12.484 -1.855 -7.797 1 98.31 99 GLU A N 1
ATOM 782 C CA . GLU A 1 99 ? 11.656 -3.031 -8.047 1 98.31 99 GLU A CA 1
ATOM 783 C C . GLU A 1 99 ? 12.5 -4.305 -8.07 1 98.31 99 GLU A C 1
ATOM 785 O O . GLU A 1 99 ? 13.695 -4.258 -8.367 1 98.31 99 GLU A O 1
ATOM 790 N N . GLY A 1 100 ? 11.969 -5.332 -7.652 1 98.62 100 GLY A N 1
ATOM 791 C CA . GLY A 1 100 ? 12.5 -6.676 -7.801 1 98.62 100 GLY A CA 1
ATOM 792 C C . GLY A 1 100 ? 11.672 -7.555 -8.711 1 98.62 100 GLY A C 1
ATOM 793 O O . GLY A 1 100 ? 10.438 -7.438 -8.742 1 98.62 100 GLY A O 1
ATOM 794 N N . SER A 1 101 ? 12.367 -8.477 -9.414 1 98.69 101 SER A N 1
ATOM 795 C CA . SER A 1 101 ? 11.68 -9.352 -10.367 1 98.69 101 SER A CA 1
ATOM 796 C C . SER A 1 101 ? 11.812 -10.812 -9.961 1 98.69 101 SER A C 1
ATOM 798 O O . SER A 1 101 ? 12.883 -11.25 -9.531 1 98.69 101 SER A O 1
ATOM 800 N N . ILE A 1 102 ? 10.773 -11.516 -10.141 1 98.88 102 ILE A N 1
ATOM 801 C CA . ILE A 1 102 ? 10.742 -12.945 -9.867 1 98.88 102 ILE A CA 1
ATOM 802 C C . ILE A 1 102 ? 10.055 -13.672 -11.023 1 98.88 102 ILE A C 1
ATOM 804 O O . ILE A 1 102 ? 8.938 -13.312 -11.414 1 98.88 102 ILE A O 1
ATOM 808 N N . ARG A 1 103 ? 10.633 -14.672 -11.523 1 98.75 103 ARG A N 1
ATOM 809 C CA . ARG A 1 103 ? 10.047 -15.453 -12.617 1 98.75 103 ARG A CA 1
ATOM 810 C C . ARG A 1 103 ? 9.445 -16.75 -12.094 1 98.75 103 ARG A C 1
ATOM 812 O O . ARG A 1 103 ? 10.133 -17.547 -11.453 1 98.75 103 ARG A O 1
ATOM 819 N N . ILE A 1 104 ? 8.219 -16.922 -12.359 1 98.38 104 ILE A N 1
ATOM 820 C CA . ILE A 1 104 ? 7.57 -18.203 -12.141 1 98.38 104 ILE A CA 1
ATOM 821 C C . ILE A 1 104 ? 7.527 -18.984 -13.453 1 98.38 104 ILE A C 1
ATOM 823 O O . ILE A 1 104 ? 7.043 -18.484 -14.469 1 98.38 104 ILE A O 1
ATOM 827 N N . TYR A 1 105 ? 8.016 -20.172 -13.422 1 97.62 105 TYR A N 1
ATOM 828 C CA . TYR A 1 105 ? 8.016 -20.984 -14.641 1 97.62 105 TYR A CA 1
ATOM 829 C C . TYR A 1 105 ? 7.461 -22.375 -14.367 1 97.62 105 TYR A C 1
ATOM 831 O O . TYR A 1 105 ? 7.441 -22.828 -13.219 1 97.62 105 TYR A O 1
ATOM 839 N N . GLY A 1 106 ? 6.973 -22.969 -15.383 1 95.94 106 GLY A N 1
ATOM 840 C CA . GLY A 1 106 ? 6.395 -24.297 -15.273 1 95.94 106 GLY A CA 1
ATOM 841 C C . GLY A 1 106 ? 7.438 -25.375 -15.094 1 95.94 106 GLY A C 1
ATOM 842 O O . GLY A 1 106 ? 8.453 -25.406 -15.797 1 95.94 106 GLY A O 1
ATOM 843 N N . GLU A 1 107 ? 7.176 -26.188 -14.039 1 89.81 107 GLU A N 1
ATOM 844 C CA . GLU A 1 107 ? 8.023 -27.359 -13.844 1 89.81 107 GLU A CA 1
ATOM 845 C C . GLU A 1 107 ? 7.316 -28.641 -14.312 1 89.81 107 GLU A C 1
ATOM 847 O O . GLU A 1 107 ? 6.121 -28.812 -14.062 1 89.81 107 GLU A O 1
ATOM 852 N N . PHE A 1 108 ? 7.898 -29.406 -15.289 1 77.69 108 PHE A N 1
ATOM 853 C CA . PHE A 1 108 ? 7.383 -30.688 -15.734 1 77.69 108 PHE A CA 1
ATOM 854 C C . PHE A 1 108 ? 7.836 -31.812 -14.805 1 77.69 108 PHE A C 1
ATOM 856 O O . PHE A 1 108 ? 9.008 -31.859 -14.414 1 77.69 108 PHE A O 1
ATOM 863 N N . MET A 1 109 ? 6.848 -32.375 -13.977 1 64.12 109 MET A N 1
ATOM 864 C CA . MET A 1 109 ? 7.191 -33.562 -13.211 1 64.12 109 MET A CA 1
ATOM 865 C C . MET A 1 109 ? 7.371 -34.75 -14.125 1 64.12 109 MET A C 1
ATOM 867 O O . MET A 1 109 ? 6.555 -35 -15.016 1 64.12 109 MET A O 1
ATOM 871 N N . VAL A 1 110 ? 8.555 -35.156 -14.516 1 59.44 110 VAL A N 1
ATOM 872 C CA . VAL A 1 110 ? 8.734 -36.438 -15.172 1 59.44 110 VAL A CA 1
ATOM 873 C C . VAL A 1 110 ? 8.328 -37.562 -14.227 1 59.44 110 VAL A C 1
ATOM 875 O O . VAL A 1 110 ? 8.828 -37.656 -13.109 1 59.44 110 VAL A O 1
ATOM 878 N N . CYS A 1 111 ? 7.031 -37.844 -14.188 1 53.44 111 CYS A N 1
ATOM 879 C CA . CYS A 1 111 ? 6.684 -39.031 -13.445 1 53.44 111 CYS A CA 1
ATOM 880 C C . CYS A 1 111 ? 7.355 -40.25 -14.047 1 53.44 111 CYS A C 1
ATOM 882 O O . CYS A 1 111 ? 7.191 -40.531 -15.242 1 53.44 111 CYS A O 1
ATOM 884 N N . ASN A 1 112 ? 8.57 -40.531 -13.742 1 51.56 112 ASN A N 1
ATOM 885 C CA . ASN A 1 112 ? 9.078 -41.844 -14.133 1 51.56 112 ASN A CA 1
ATOM 886 C C . ASN A 1 112 ? 8.148 -42.969 -13.664 1 51.56 112 ASN A C 1
ATOM 888 O O . ASN A 1 112 ? 7.922 -43.125 -12.461 1 51.56 112 ASN A O 1
ATOM 892 N N . TYR A 1 113 ? 7.102 -43.156 -14.305 1 42.75 113 TYR A N 1
ATOM 893 C CA . TYR A 1 113 ? 6.582 -44.5 -14.039 1 42.75 113 TYR A CA 1
ATOM 894 C C . TYR A 1 113 ? 7.457 -45.562 -14.688 1 42.75 113 TYR A C 1
ATOM 896 O O . TYR A 1 113 ? 8.055 -45.312 -15.742 1 42.75 113 TYR A O 1
ATOM 904 N N . ASN B 1 1 ? -19.531 -25.75 -16.125 1 29.72 1 ASN B N 1
ATOM 905 C CA . ASN B 1 1 ? -20.031 -24.641 -15.32 1 29.72 1 ASN B CA 1
ATOM 906 C C . ASN B 1 1 ? -19.062 -24.266 -14.211 1 29.72 1 ASN B C 1
ATOM 908 O O . ASN B 1 1 ? -18.891 -25.016 -13.25 1 29.72 1 ASN B O 1
ATOM 912 N N . LEU B 1 2 ? -17.906 -23.797 -14.477 1 36.69 2 LEU B N 1
ATOM 913 C CA . LEU B 1 2 ? -16.891 -23.422 -13.516 1 36.69 2 LEU B CA 1
ATOM 914 C C . LEU B 1 2 ? -17.484 -22.578 -12.383 1 36.69 2 LEU B C 1
ATOM 916 O O . LEU B 1 2 ? -18.109 -21.547 -12.625 1 36.69 2 LEU B O 1
ATOM 920 N N . LEU B 1 3 ? -18.078 -23.219 -11.492 1 41.62 3 LEU B N 1
ATOM 921 C CA . LEU B 1 3 ? -18.688 -22.641 -10.305 1 41.62 3 LEU B CA 1
ATOM 922 C C . LEU B 1 3 ? -17.859 -21.484 -9.781 1 41.62 3 LEU B C 1
A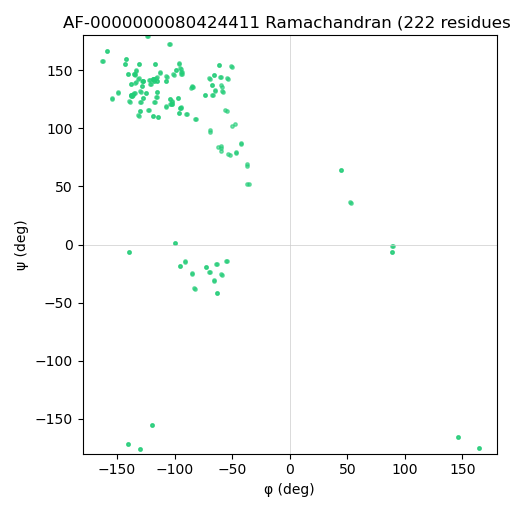TOM 924 O O . LEU B 1 3 ? -16.719 -21.672 -9.328 1 41.62 3 LEU B O 1
ATOM 928 N N . ASP B 1 4 ? -17.797 -20.422 -10.453 1 50.75 4 ASP B N 1
ATOM 929 C CA . ASP B 1 4 ? -17.266 -19.188 -9.906 1 50.75 4 ASP B CA 1
ATOM 930 C C . ASP B 1 4 ? -17.656 -19.016 -8.445 1 50.75 4 ASP B C 1
ATOM 932 O O . ASP B 1 4 ? -18.797 -18.656 -8.133 1 50.75 4 ASP B O 1
ATOM 936 N N . VAL B 1 5 ? -17.406 -20 -7.629 1 57.78 5 VAL B N 1
ATOM 937 C CA . VAL B 1 5 ? -17.734 -19.922 -6.207 1 57.78 5 VAL B CA 1
ATOM 938 C C . VAL B 1 5 ? -17.359 -18.547 -5.668 1 57.78 5 VAL B C 1
ATOM 940 O O . VAL B 1 5 ? -16.188 -18.172 -5.684 1 57.78 5 VAL B O 1
ATOM 943 N N . THR B 1 6 ? -18.25 -17.672 -5.793 1 67.81 6 THR B N 1
ATOM 944 C CA . THR B 1 6 ? -18.125 -16.344 -5.191 1 67.81 6 THR B CA 1
ATOM 945 C C . THR B 1 6 ? -17.891 -16.453 -3.688 1 67.81 6 THR B C 1
ATOM 947 O O . THR B 1 6 ? -18.484 -17.312 -3.021 1 67.81 6 THR B O 1
ATOM 950 N N . ASP B 1 7 ? -16.766 -16.031 -3.184 1 78.94 7 ASP B N 1
ATOM 951 C CA . ASP B 1 7 ? -16.5 -15.93 -1.752 1 78.94 7 ASP B CA 1
ATOM 952 C C . ASP B 1 7 ? -17.625 -15.188 -1.035 1 78.94 7 ASP B C 1
ATOM 954 O O . ASP B 1 7 ? -17.844 -14 -1.271 1 78.94 7 ASP B O 1
ATOM 958 N N . PRO B 1 8 ? -18.516 -15.883 -0.35 1 85.62 8 PRO B N 1
ATOM 959 C CA . PRO B 1 8 ? -19.656 -15.242 0.294 1 85.62 8 PRO B CA 1
ATOM 960 C C . PRO B 1 8 ? -19.25 -14.109 1.231 1 85.62 8 PRO B C 1
ATOM 962 O O . PRO B 1 8 ? -20.094 -13.305 1.639 1 85.62 8 PRO B O 1
ATOM 965 N N . TYR B 1 9 ? -18.031 -14.07 1.525 1 87.81 9 TYR B N 1
ATOM 966 C CA . TYR B 1 9 ? -17.578 -13.047 2.461 1 87.81 9 TYR B CA 1
ATOM 967 C C . TYR B 1 9 ? -16.953 -11.867 1.721 1 87.81 9 TYR B C 1
ATOM 969 O O . TYR B 1 9 ? -16.5 -10.906 2.344 1 87.81 9 TYR B O 1
ATOM 977 N N . ALA B 1 10 ? -16.969 -11.977 0.389 1 92.62 10 ALA B N 1
ATOM 978 C CA . ALA B 1 10 ? -16.328 -10.914 -0.377 1 92.62 10 ALA B CA 1
ATOM 979 C C . ALA B 1 10 ? -17.078 -9.594 -0.237 1 92.62 10 ALA B C 1
ATOM 981 O O . ALA B 1 10 ? -18.312 -9.562 -0.327 1 92.62 10 ALA B O 1
ATOM 982 N N . VAL B 1 11 ? -16.328 -8.562 0.112 1 94.88 11 VAL B N 1
ATOM 983 C CA . VAL B 1 11 ? -16.906 -7.238 0.297 1 94.88 11 VAL B CA 1
ATOM 984 C C . VAL B 1 11 ? -16 -6.18 -0.318 1 94.88 11 VAL B C 1
ATOM 986 O O . VAL B 1 11 ? -14.797 -6.152 -0.043 1 94.88 11 VAL B O 1
ATOM 989 N N . SER B 1 12 ? -16.625 -5.352 -1.166 1 96.94 12 SER B N 1
ATOM 990 C CA . SER B 1 12 ? -15.914 -4.184 -1.676 1 96.94 12 SER B CA 1
ATOM 991 C C . SER B 1 12 ? -15.508 -3.242 -0.544 1 96.94 12 SER B C 1
ATOM 993 O O . SER B 1 12 ? -16.125 -3.246 0.521 1 96.94 12 SER B O 1
ATOM 995 N N . PRO B 1 13 ? -14.461 -2.459 -0.768 1 98.31 13 PRO B N 1
ATOM 996 C CA . PRO B 1 13 ? -14.008 -1.584 0.315 1 98.31 13 PRO B CA 1
ATOM 997 C C . PRO B 1 13 ? -15.094 -0.615 0.782 1 98.31 13 PRO B C 1
ATOM 999 O O . PRO B 1 13 ? -15.789 -0.014 -0.043 1 98.31 13 PRO B O 1
ATOM 1002 N N . MET B 1 14 ? -15.164 -0.53 2.045 1 98.44 14 MET B N 1
ATOM 1003 C CA . MET B 1 14 ? -15.938 0.502 2.732 1 98.44 14 MET B CA 1
ATOM 1004 C C . MET B 1 14 ? -15.016 1.424 3.531 1 98.44 14 MET B C 1
ATOM 1006 O O . MET B 1 14 ? -14.039 0.971 4.121 1 98.44 14 MET B O 1
ATOM 1010 N N . ILE B 1 15 ? -15.375 2.676 3.561 1 98.38 15 ILE B N 1
ATOM 1011 C CA . ILE B 1 15 ? -14.492 3.643 4.199 1 98.38 15 ILE B CA 1
ATOM 1012 C C . ILE B 1 15 ? -15.266 4.449 5.234 1 98.38 15 ILE B C 1
ATOM 1014 O O . ILE B 1 15 ? -16.422 4.828 5.004 1 98.38 15 ILE B O 1
ATOM 1018 N N . TRP B 1 16 ? -14.656 4.691 6.277 1 98.56 16 TRP B N 1
ATOM 1019 C CA . TRP B 1 16 ? -15.148 5.582 7.324 1 98.56 16 TRP B CA 1
ATOM 1020 C C . TRP B 1 16 ? -14.125 6.672 7.633 1 98.56 16 TRP B C 1
ATOM 1022 O O . TRP B 1 16 ? -12.961 6.379 7.93 1 98.56 16 TRP B O 1
ATOM 1032 N N . VAL B 1 17 ? -14.617 7.875 7.648 1 98.69 17 VAL B N 1
ATOM 1033 C CA . VAL B 1 17 ? -13.805 9.047 7.973 1 98.69 17 VAL B CA 1
ATOM 1034 C C . VAL B 1 17 ? -14.367 9.734 9.211 1 98.69 17 VAL B C 1
ATOM 1036 O O . VAL B 1 17 ? -15.414 10.391 9.148 1 98.69 17 VAL B O 1
ATOM 1039 N N . PRO B 1 18 ? -13.625 9.664 10.312 1 98.44 18 PRO B N 1
ATOM 1040 C CA . PRO B 1 18 ? -14.172 10.211 11.555 1 98.44 18 PRO B CA 1
ATOM 1041 C C . PRO B 1 18 ? -14.414 11.719 11.484 1 98.44 18 PRO B C 1
ATOM 1043 O O . PRO B 1 18 ? -15.391 12.219 12.055 1 98.44 18 PRO B O 1
ATOM 1046 N N . ASN B 1 19 ? -13.547 12.492 10.914 1 98.5 19 ASN B N 1
ATOM 1047 C CA . ASN B 1 19 ? -13.656 13.945 10.789 1 98.5 19 ASN B CA 1
ATOM 1048 C C . ASN B 1 19 ? -13.367 14.406 9.359 1 98.5 19 ASN B C 1
ATOM 1050 O O . ASN B 1 19 ? -12.219 14.383 8.914 1 98.5 19 ASN B O 1
ATOM 1054 N N . GLN B 1 20 ? -14.375 14.852 8.766 1 98.19 20 GLN B N 1
ATOM 1055 C CA . GLN B 1 20 ? -14.234 15.219 7.359 1 98.19 20 GLN B CA 1
ATOM 1056 C C . GLN B 1 20 ? -13.711 16.641 7.211 1 98.19 20 GLN B C 1
ATOM 1058 O O . GLN B 1 20 ? -13.281 17.047 6.129 1 98.19 20 GLN B O 1
ATOM 1063 N N . LEU B 1 21 ? -13.953 17.422 8.219 1 98.31 21 LEU B N 1
ATOM 1064 C CA . LEU B 1 21 ? -13.469 18.797 8.266 1 98.31 21 LEU B CA 1
ATOM 1065 C C . LEU B 1 21 ? -12.516 18.984 9.438 1 98.31 21 LEU B C 1
ATOM 1067 O O . LEU B 1 21 ? -12.914 18.828 10.594 1 98.31 21 LEU B O 1
ATOM 1071 N N . VAL B 1 22 ? -11.336 19.406 9.078 1 98.12 22 VAL B N 1
ATOM 1072 C CA . VAL B 1 22 ? -10.336 19.531 10.125 1 98.12 22 VAL B CA 1
ATOM 1073 C C . VAL B 1 22 ? -9.672 20.906 10.055 1 98.12 22 VAL B C 1
ATOM 1075 O O . VAL B 1 22 ? -8.984 21.219 9.078 1 98.12 22 VAL B O 1
ATOM 1078 N N . GLY B 1 23 ? -9.852 21.688 11.023 1 96.38 23 GLY B N 1
ATOM 1079 C CA . GLY B 1 23 ? -9.227 23 11.133 1 96.38 23 GLY B CA 1
ATOM 1080 C C . GLY B 1 23 ? -7.828 22.938 11.719 1 96.38 23 GLY B C 1
ATOM 1081 O O . GLY B 1 23 ? -7.586 22.234 12.695 1 96.38 23 GLY B O 1
ATOM 1082 N N . ALA B 1 24 ? -6.969 23.688 11.07 1 95.38 24 ALA B N 1
ATOM 1083 C CA . ALA B 1 24 ? -5.586 23.688 11.547 1 95.38 24 ALA B CA 1
ATOM 1084 C C . ALA B 1 24 ? -4.988 25.078 11.516 1 95.38 24 ALA B C 1
ATOM 1086 O O . ALA B 1 24 ? -4.984 25.75 10.469 1 95.38 24 ALA B O 1
ATOM 1087 N N . PRO B 1 25 ? -4.508 25.562 12.703 1 93.88 25 PRO B N 1
ATOM 1088 C CA . PRO B 1 25 ? -3.725 26.797 12.641 1 93.88 25 PRO B CA 1
ATOM 1089 C C . PRO B 1 25 ? -2.41 26.625 11.883 1 93.88 25 PRO B C 1
ATOM 1091 O O . PRO B 1 25 ? -1.769 25.578 11.984 1 93.88 25 PRO B O 1
ATOM 1094 N N . ALA B 1 26 ? -2.049 27.656 11.227 1 91.81 26 ALA B N 1
ATOM 1095 C CA . ALA B 1 26 ? -0.761 27.609 10.539 1 91.81 26 ALA B CA 1
ATOM 1096 C C . ALA B 1 26 ? 0.381 27.391 11.523 1 91.81 26 ALA B C 1
ATOM 1098 O O . ALA B 1 26 ? 0.357 27.906 12.641 1 91.81 26 ALA B O 1
ATOM 1099 N N . GLY B 1 27 ? 1.338 26.625 11.016 1 95 27 GLY B N 1
ATOM 1100 C CA . GLY B 1 27 ? 2.527 26.391 11.82 1 95 27 GLY B CA 1
ATOM 1101 C C . GLY B 1 27 ? 2.408 25.188 12.734 1 95 27 GLY B C 1
ATOM 1102 O O . GLY B 1 27 ? 3.375 24.812 13.398 1 95 27 GLY B O 1
ATOM 1103 N N . THR B 1 28 ? 1.229 24.562 12.805 1 96.44 28 THR B N 1
ATOM 1104 C CA . THR B 1 28 ? 1.021 23.406 13.656 1 96.44 28 THR B CA 1
ATOM 1105 C C . THR B 1 28 ? 0.97 22.125 12.828 1 96.44 28 THR B C 1
ATOM 1107 O O . THR B 1 28 ? 0.978 22.188 11.594 1 96.44 28 THR B O 1
ATOM 1110 N N . ASP B 1 29 ? 0.939 21 13.547 1 98.19 29 ASP B N 1
ATOM 1111 C CA . ASP B 1 29 ? 0.695 19.703 12.922 1 98.19 29 ASP B CA 1
ATOM 1112 C C . ASP B 1 29 ? -0.788 19.344 12.969 1 98.19 29 ASP B C 1
ATOM 1114 O O . ASP B 1 29 ? -1.487 19.688 13.922 1 98.19 29 ASP B O 1
ATOM 1118 N N . VAL B 1 30 ? -1.174 18.656 11.938 1 98.44 30 VAL B N 1
ATOM 1119 C CA . VAL B 1 30 ? -2.562 18.203 11.906 1 98.44 30 VAL B CA 1
ATOM 1120 C C . VAL B 1 30 ? -2.625 16.734 11.484 1 98.44 30 VAL B C 1
ATOM 1122 O O . VAL B 1 30 ? -1.873 16.312 10.609 1 98.44 30 VAL B O 1
ATOM 1125 N N . THR B 1 31 ? -3.51 15.984 12.156 1 98.62 31 THR B N 1
ATOM 1126 C CA . THR B 1 31 ? -3.678 14.578 11.836 1 98.62 31 THR B CA 1
ATOM 1127 C C . THR B 1 31 ? -5.074 14.312 11.281 1 98.62 31 THR B C 1
ATOM 1129 O O . THR B 1 31 ? -6.07 14.789 11.828 1 98.62 31 THR B O 1
ATOM 1132 N N . ILE B 1 32 ? -5.129 13.609 10.164 1 98.75 32 ILE B N 1
ATOM 1133 C CA . ILE B 1 32 ? -6.402 13.133 9.633 1 98.75 32 ILE B CA 1
ATOM 1134 C C . ILE B 1 32 ? -6.414 11.609 9.625 1 98.75 32 ILE B C 1
ATOM 1136 O O . ILE B 1 32 ? -5.359 10.969 9.594 1 98.75 32 ILE B O 1
ATOM 1140 N N . GLU B 1 33 ? -7.648 11.031 9.672 1 98.75 33 GLU B N 1
ATOM 1141 C CA . GLU B 1 33 ? -7.797 9.594 9.836 1 98.75 33 GLU B CA 1
ATOM 1142 C C . GLU B 1 33 ? -8.805 9.023 8.844 1 98.75 33 GLU B C 1
ATOM 1144 O O . GLU B 1 33 ? -9.781 9.688 8.492 1 98.75 33 GLU B O 1
ATOM 1149 N N . CYS B 1 34 ? -8.586 7.781 8.461 1 98.81 34 CYS B N 1
ATOM 1150 C CA . CYS B 1 34 ? -9.445 7.035 7.547 1 98.81 34 CYS B CA 1
ATOM 1151 C C . CYS B 1 34 ? -9.422 5.547 7.871 1 98.81 34 CYS B C 1
ATOM 1153 O O . CYS B 1 34 ? -8.352 4.953 8.023 1 98.81 34 CYS B O 1
ATOM 1155 N N . ASN B 1 35 ? -10.547 4.949 7.98 1 98.62 35 ASN B N 1
ATOM 1156 C CA . ASN B 1 35 ? -10.688 3.52 8.25 1 98.62 35 ASN B CA 1
ATOM 1157 C C . ASN B 1 35 ? -11.336 2.791 7.074 1 98.62 35 ASN B C 1
ATOM 1159 O O . ASN B 1 35 ? -12.273 3.309 6.457 1 98.62 35 ASN B O 1
ATOM 1163 N N . THR B 1 36 ? -10.875 1.633 6.777 1 98.25 36 THR B N 1
ATOM 1164 C CA . THR B 1 36 ? -11.43 0.873 5.664 1 98.25 36 THR B CA 1
ATOM 1165 C C . THR B 1 36 ? -11.648 -0.585 6.059 1 98.25 36 THR B C 1
ATOM 1167 O O . THR B 1 36 ? -10.898 -1.131 6.875 1 98.25 36 THR B O 1
ATOM 1170 N N . GLU B 1 37 ? -12.68 -1.192 5.5 1 97.06 37 GLU B N 1
ATOM 1171 C CA . GLU B 1 37 ? -12.945 -2.625 5.574 1 97.06 37 GLU B CA 1
ATOM 1172 C C . GLU B 1 37 ? -13.18 -3.217 4.191 1 97.06 37 GLU B C 1
ATOM 1174 O O . GLU B 1 37 ? -13.852 -2.604 3.355 1 97.06 37 GLU B O 1
ATOM 1179 N N . ALA B 1 38 ? -12.578 -4.344 4.008 1 97.5 38 ALA B N 1
ATOM 1180 C CA . ALA B 1 38 ? -12.727 -5.016 2.721 1 97.5 38 ALA B CA 1
ATOM 1181 C C . ALA B 1 38 ? -12.32 -6.484 2.818 1 97.5 38 ALA B C 1
ATOM 1183 O O . ALA B 1 38 ? -11.5 -6.852 3.666 1 97.5 38 ALA B O 1
ATOM 1184 N N . TYR B 1 39 ? -12.805 -7.27 1.911 1 94.75 39 TYR B N 1
ATOM 1185 C CA . TYR B 1 39 ? -12.375 -8.648 1.726 1 94.75 39 TYR B CA 1
ATOM 1186 C C . TYR B 1 39 ? -12.617 -9.109 0.292 1 94.75 39 TYR B C 1
ATOM 1188 O O . TYR B 1 39 ? -13.758 -9.109 -0.182 1 94.75 39 TYR B O 1
ATOM 1196 N N . PRO B 1 40 ? -11.641 -9.625 -0.448 1 93.94 40 PRO B N 1
ATOM 1197 C CA . PRO B 1 40 ? -10.227 -9.688 -0.076 1 93.94 40 PRO B CA 1
ATOM 1198 C C . PRO B 1 40 ? -9.68 -8.344 0.401 1 93.94 40 PRO B C 1
ATOM 1200 O O . PRO B 1 40 ? -10.258 -7.297 0.105 1 93.94 40 PRO B O 1
ATOM 1203 N N . LYS B 1 41 ? -8.617 -8.32 1.28 1 92.69 41 LYS B N 1
ATOM 1204 C CA . LYS B 1 41 ? -8.062 -7.098 1.856 1 92.69 41 LYS B CA 1
ATOM 1205 C C . LYS B 1 41 ? -7.688 -6.102 0.767 1 92.69 41 LYS B C 1
ATOM 1207 O O . LYS B 1 41 ? -7.125 -6.48 -0.262 1 92.69 41 LYS B O 1
ATOM 1212 N N . ALA B 1 42 ? -7.891 -4.867 1.01 1 95.19 42 ALA B N 1
ATOM 1213 C CA . ALA B 1 42 ? -7.645 -3.803 0.038 1 95.19 42 ALA B CA 1
ATOM 1214 C C . ALA B 1 42 ? -6.273 -3.17 0.253 1 95.19 42 ALA B C 1
ATOM 1216 O O . ALA B 1 42 ? -5.727 -3.215 1.358 1 95.19 42 ALA B O 1
ATOM 1217 N N . ILE B 1 43 ? -5.73 -2.578 -0.784 1 92.31 43 ILE B N 1
ATOM 1218 C CA . ILE B 1 43 ? -4.629 -1.628 -0.667 1 92.31 43 ILE B CA 1
ATOM 1219 C C . ILE B 1 43 ? -5.18 -0.229 -0.397 1 92.31 43 ILE B C 1
ATOM 1221 O O . ILE B 1 43 ? -6.176 0.179 -0.998 1 92.31 43 ILE B O 1
ATOM 1225 N N . SER B 1 44 ? -4.605 0.445 0.508 1 95.12 44 SER B N 1
ATOM 1226 C CA . SER B 1 44 ? -5.074 1.775 0.885 1 95.12 44 SER B CA 1
ATOM 1227 C C . SER B 1 44 ? -3.92 2.773 0.933 1 95.12 44 SER B C 1
ATOM 1229 O O . SER B 1 44 ? -2.816 2.434 1.365 1 95.12 44 SER B O 1
ATOM 1231 N N . TYR B 1 45 ? -4.207 4.02 0.502 1 95.44 45 TYR B N 1
ATOM 1232 C CA . TYR B 1 45 ? -3.174 5.051 0.482 1 95.44 45 TYR B CA 1
ATOM 1233 C C . TYR B 1 45 ? -3.793 6.441 0.467 1 95.44 45 TYR B C 1
ATOM 1235 O O . TYR B 1 45 ? -4.992 6.594 0.219 1 95.44 45 TYR B O 1
ATOM 1243 N N . TRP B 1 46 ? -3.021 7.449 0.711 1 98.19 46 TRP B N 1
ATOM 1244 C CA . TRP B 1 46 ? -3.457 8.844 0.732 1 98.19 46 TRP B CA 1
ATOM 1245 C C . TRP B 1 46 ? -3.127 9.539 -0.585 1 98.19 46 TRP B C 1
ATOM 1247 O O . TRP B 1 46 ? -2.09 9.266 -1.194 1 98.19 46 TRP B O 1
ATOM 1257 N N . VAL B 1 47 ? -3.99 10.523 -0.904 1 98.38 47 VAL B N 1
ATOM 1258 C CA . VAL B 1 47 ? -3.799 11.328 -2.104 1 98.38 47 VAL B CA 1
ATOM 1259 C C . VAL B 1 47 ? -4.074 12.797 -1.789 1 98.38 47 VAL B C 1
ATOM 1261 O O . VAL B 1 47 ? -5.031 13.117 -1.077 1 98.38 47 VAL B O 1
ATOM 1264 N N . TYR B 1 48 ? -3.27 13.648 -2.299 1 98.62 48 TYR B N 1
ATOM 1265 C CA . TYR B 1 48 ? -3.461 15.086 -2.215 1 98.62 48 TYR B CA 1
ATOM 1266 C C . TYR B 1 48 ? -3.129 15.758 -3.541 1 98.62 48 TYR B C 1
ATOM 1268 O O . TYR B 1 48 ? -2.09 15.484 -4.145 1 98.62 48 TYR B O 1
ATOM 1276 N N . GLU B 1 49 ? -4.047 16.531 -3.949 1 97.19 49 GLU B N 1
ATOM 1277 C CA . GLU B 1 49 ? -3.895 17.25 -5.215 1 97.19 49 GLU B CA 1
ATOM 1278 C C . GLU B 1 49 ? -3.543 16.281 -6.348 1 97.19 49 GLU B C 1
ATOM 1280 O O . GLU B 1 49 ? -2.646 16.562 -7.148 1 97.19 49 GLU B O 1
ATOM 1285 N N . GLY B 1 50 ? -4.082 15.18 -6.301 1 95.69 50 GLY B N 1
ATOM 1286 C CA . GLY B 1 50 ? -3.98 14.242 -7.414 1 95.69 50 GLY B CA 1
ATOM 1287 C C . GLY B 1 50 ? -2.764 13.344 -7.328 1 95.69 50 GLY B C 1
ATOM 1288 O O . GLY B 1 50 ? -2.568 12.477 -8.18 1 95.69 50 GLY B O 1
ATOM 1289 N N . ILE B 1 51 ? -1.992 13.531 -6.332 1 95.25 51 ILE B N 1
ATOM 1290 C CA . ILE B 1 51 ? -0.763 12.75 -6.219 1 95.25 51 ILE B CA 1
ATOM 1291 C C . ILE B 1 51 ? -0.794 11.914 -4.941 1 95.25 51 ILE B C 1
ATOM 1293 O O . ILE B 1 51 ? -1.216 12.398 -3.889 1 95.25 51 ILE B O 1
ATOM 1297 N N . MET B 1 52 ? -0.263 10.688 -5.035 1 95 52 MET B N 1
ATOM 1298 C CA . MET B 1 52 ? -0.146 9.836 -3.854 1 95 52 MET B CA 1
ATOM 1299 C C . MET B 1 52 ? 0.817 10.445 -2.838 1 95 52 MET B C 1
ATOM 1301 O O . MET B 1 52 ? 1.91 10.883 -3.199 1 95 52 MET B O 1
ATOM 1305 N N . LEU B 1 53 ? 0.395 10.477 -1.642 1 96.81 53 LEU B N 1
ATOM 1306 C CA . LEU B 1 53 ? 1.251 11 -0.582 1 96.81 53 LEU B CA 1
ATOM 1307 C C . LEU B 1 53 ? 2.107 9.891 0.021 1 96.81 53 LEU B C 1
ATOM 1309 O O . LEU B 1 53 ? 1.59 9 0.696 1 96.81 53 LEU B O 1
ATOM 1313 N N . LEU B 1 54 ? 3.373 10.008 -0.22 1 95.44 54 LEU B N 1
ATOM 1314 C CA . LEU B 1 54 ? 4.336 9.102 0.39 1 95.44 54 LEU B CA 1
ATOM 1315 C C . LEU B 1 54 ? 4.918 9.703 1.667 1 95.44 54 LEU B C 1
ATOM 1317 O O . LEU B 1 54 ? 4.953 10.922 1.823 1 95.44 54 LEU B O 1
ATOM 1321 N N . PRO B 1 55 ? 5.332 8.812 2.625 1 93.12 55 PRO B N 1
ATOM 1322 C CA . PRO B 1 55 ? 5.926 9.336 3.857 1 93.12 55 PRO B CA 1
ATOM 1323 C C . PRO B 1 55 ? 7.164 10.195 3.598 1 93.12 55 PRO B C 1
ATOM 1325 O O . PRO B 1 55 ? 8.008 9.828 2.777 1 93.12 55 PRO B O 1
ATOM 1328 N N . THR B 1 56 ? 7.23 11.297 4.164 1 92.62 56 THR B N 1
ATOM 1329 C CA . THR B 1 56 ? 8.359 12.227 4.199 1 92.62 56 THR B CA 1
ATOM 1330 C C . THR B 1 56 ? 8.492 12.859 5.578 1 92.62 56 THR B C 1
ATOM 1332 O O . THR B 1 56 ? 7.863 12.414 6.539 1 92.62 56 THR B O 1
ATOM 1335 N N . LYS B 1 57 ? 9.336 13.82 5.699 1 90.88 57 LYS B N 1
ATOM 1336 C CA . LYS B 1 57 ? 9.406 14.609 6.926 1 90.88 57 LYS B CA 1
ATOM 1337 C C . LYS B 1 57 ? 8.125 15.414 7.133 1 90.88 57 LYS B C 1
ATOM 1339 O O . LYS B 1 57 ? 7.727 15.672 8.273 1 90.88 57 LYS B O 1
ATOM 1344 N N . LYS B 1 58 ? 7.551 15.781 6.012 1 95.06 58 LYS B N 1
ATOM 1345 C CA . LYS B 1 58 ? 6.34 16.594 6.039 1 95.06 58 LYS B CA 1
ATOM 1346 C C . LYS B 1 58 ? 5.098 15.734 6.25 1 95.06 58 LYS B C 1
ATOM 1348 O O . LYS B 1 58 ? 4.176 16.125 6.965 1 95.06 58 LYS B O 1
ATOM 1353 N N . TYR B 1 59 ? 5.145 14.602 5.617 1 96.75 59 TYR B N 1
ATOM 1354 C CA . TYR B 1 59 ? 4.008 13.688 5.66 1 96.75 59 TYR B CA 1
ATOM 1355 C C . TYR B 1 59 ? 4.371 12.398 6.391 1 96.75 59 TYR B C 1
ATOM 1357 O O . TYR B 1 59 ? 5.078 11.547 5.844 1 96.75 59 TYR B O 1
ATOM 1365 N N . ILE B 1 60 ? 3.787 12.25 7.582 1 94.25 60 ILE B N 1
ATOM 1366 C CA . ILE B 1 60 ? 4.012 11.031 8.352 1 94.25 60 ILE B CA 1
ATOM 1367 C C . ILE B 1 60 ? 2.756 10.164 8.328 1 94.25 60 ILE B C 1
ATOM 1369 O O . ILE B 1 60 ? 1.683 10.602 8.75 1 94.25 60 ILE B O 1
ATOM 1373 N N . THR B 1 61 ? 2.93 9 7.793 1 93.88 61 THR B N 1
ATOM 1374 C CA . THR B 1 61 ? 1.781 8.109 7.715 1 93.88 61 THR B CA 1
ATOM 1375 C C . THR B 1 61 ? 1.918 6.969 8.727 1 93.88 61 THR B C 1
ATOM 1377 O O . THR B 1 61 ? 3.025 6.492 8.984 1 93.88 61 THR B O 1
ATOM 1380 N N . LYS B 1 62 ? 0.874 6.559 9.266 1 92.06 62 LYS B N 1
ATOM 1381 C CA . LYS B 1 62 ? 0.769 5.375 10.109 1 92.06 62 LYS B CA 1
ATOM 1382 C C . LYS B 1 62 ? -0.375 4.473 9.656 1 92.06 62 LYS B C 1
ATOM 1384 O O . LYS B 1 62 ? -1.47 4.953 9.359 1 92.06 62 LYS B O 1
ATOM 1389 N N . VAL B 1 63 ? -0.054 3.205 9.539 1 91.62 63 VAL B N 1
ATOM 1390 C CA . VAL B 1 63 ? -1.074 2.242 9.133 1 91.62 63 VAL B CA 1
ATOM 1391 C C . VAL B 1 63 ? -1.118 1.086 10.133 1 91.62 63 VAL B C 1
ATOM 1393 O O . VAL B 1 63 ? -0.078 0.529 10.492 1 91.62 63 VAL B O 1
ATOM 1396 N N . GLN B 1 64 ? -2.232 0.83 10.633 1 91.44 64 GLN B N 1
ATOM 1397 C CA . GLN B 1 64 ? -2.523 -0.38 11.398 1 91.44 64 GLN B CA 1
ATOM 1398 C C . GLN B 1 64 ? -3.568 -1.238 10.688 1 91.44 64 GLN B C 1
ATOM 1400 O O . GLN B 1 64 ? -4.605 -0.731 10.258 1 91.44 64 GLN B O 1
ATOM 1405 N N . ASP B 1 65 ? -3.203 -2.537 10.5 1 88.56 65 ASP B N 1
ATOM 1406 C CA . ASP B 1 65 ? -4.203 -3.318 9.781 1 88.56 65 ASP B CA 1
ATOM 1407 C C . ASP B 1 65 ? -4.289 -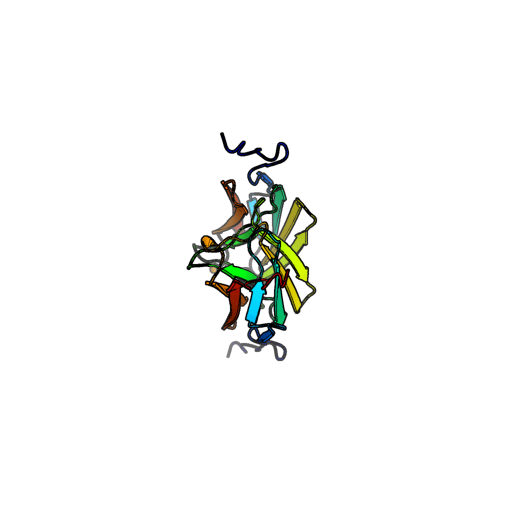4.742 10.328 1 88.56 65 ASP B C 1
ATOM 1409 O O . ASP B 1 65 ? -3.439 -5.16 11.117 1 88.56 65 ASP B O 1
ATOM 1413 N N . ASN B 1 66 ? -5.422 -5.34 10.133 1 90.5 66 ASN B N 1
ATOM 1414 C CA . ASN B 1 66 ? -5.617 -6.781 10.266 1 90.5 66 ASN B CA 1
ATOM 1415 C C . ASN B 1 66 ? -6.086 -7.41 8.953 1 90.5 66 ASN B C 1
ATOM 1417 O O . ASN B 1 66 ? -5.859 -6.852 7.879 1 90.5 66 ASN B O 1
ATOM 1421 N N . SER B 1 67 ? -6.738 -8.492 9.008 1 87.81 67 SER B N 1
ATOM 1422 C CA . SER B 1 67 ? -7.023 -9.266 7.805 1 87.81 67 SER B CA 1
ATOM 1423 C C . SER B 1 67 ? -8.031 -8.547 6.91 1 87.81 67 SER B C 1
ATOM 1425 O O . SER B 1 67 ? -8.062 -8.773 5.699 1 87.81 67 SER B O 1
ATOM 1427 N N . TYR B 1 68 ? -8.844 -7.652 7.547 1 92.5 68 TYR B N 1
ATOM 1428 C CA . TYR B 1 68 ? -9.875 -7.078 6.688 1 92.5 68 TYR B CA 1
ATOM 1429 C C . TYR B 1 68 ? -10.055 -5.59 6.965 1 92.5 68 TYR B C 1
ATOM 1431 O O . TYR B 1 68 ? -10.836 -4.914 6.293 1 92.5 68 TYR B O 1
ATOM 1439 N N . ARG B 1 69 ? -9.352 -5.066 8.031 1 95.5 69 ARG B N 1
ATOM 1440 C CA . ARG B 1 69 ? -9.484 -3.658 8.383 1 95.5 69 ARG B CA 1
ATOM 1441 C C . ARG B 1 69 ? -8.148 -2.934 8.266 1 95.5 69 ARG B C 1
ATOM 1443 O O . ARG B 1 69 ? -7.098 -3.506 8.57 1 95.5 69 ARG B O 1
ATOM 1450 N N . THR B 1 70 ? -8.195 -1.775 7.824 1 95.56 70 THR B N 1
ATOM 1451 C CA . THR B 1 70 ? -7.031 -0.902 7.785 1 95.56 70 THR B CA 1
ATOM 1452 C C . THR B 1 70 ? -7.348 0.451 8.414 1 95.56 70 THR B C 1
ATOM 1454 O O . THR B 1 70 ? -8.328 1.099 8.047 1 95.56 70 THR B O 1
ATOM 1457 N N . TYR B 1 71 ? -6.609 0.835 9.422 1 97.25 71 TYR B N 1
ATOM 1458 C CA . TYR B 1 71 ? -6.652 2.158 10.031 1 97.25 71 TYR B CA 1
ATOM 1459 C C . TYR B 1 71 ? -5.465 3.004 9.594 1 97.25 71 TYR B C 1
ATOM 1461 O O . TYR B 1 71 ? -4.312 2.641 9.836 1 97.25 71 TYR B O 1
ATOM 1469 N N . MET B 1 72 ? -5.77 4.16 8.961 1 97.5 72 MET B N 1
ATOM 1470 C CA . MET B 1 72 ? -4.691 4.996 8.453 1 97.5 72 MET B CA 1
ATOM 1471 C C . MET B 1 72 ? -4.734 6.387 9.078 1 97.5 72 MET B C 1
ATOM 1473 O O . MET B 1 72 ? -5.812 6.957 9.258 1 97.5 72 MET B O 1
ATOM 1477 N N . LYS B 1 73 ? -3.6 6.883 9.422 1 98 73 LYS B N 1
ATOM 1478 C CA . LYS B 1 73 ? -3.412 8.266 9.852 1 98 73 LYS B CA 1
ATOM 1479 C C . LYS B 1 73 ? -2.402 8.984 8.961 1 98 73 LYS B C 1
ATOM 1481 O O . LYS B 1 73 ? -1.405 8.391 8.539 1 98 73 LYS B O 1
ATOM 1486 N N . LEU B 1 74 ? -2.688 10.148 8.719 1 98.44 74 LEU B N 1
ATOM 1487 C CA . LEU B 1 74 ? -1.752 11.055 8.055 1 98.44 74 LEU B CA 1
ATOM 1488 C C . LEU B 1 74 ? -1.491 12.289 8.914 1 98.44 74 LEU B C 1
ATOM 1490 O O . LEU B 1 74 ? -2.42 13.039 9.227 1 98.44 74 LEU B O 1
ATOM 1494 N N . ASN B 1 75 ? -0.326 12.445 9.328 1 98.38 75 ASN B N 1
ATOM 1495 C CA . ASN B 1 75 ? 0.106 13.648 10.023 1 98.38 75 ASN B CA 1
ATOM 1496 C C . ASN B 1 75 ? 0.779 14.641 9.078 1 98.38 75 ASN B C 1
ATOM 1498 O O . ASN B 1 75 ? 1.819 14.336 8.492 1 98.38 75 ASN B O 1
ATOM 1502 N N . VAL B 1 76 ? 0.179 15.719 8.875 1 98.5 76 VAL B N 1
ATOM 1503 C CA . VAL B 1 76 ? 0.768 16.812 8.102 1 98.5 76 VAL B CA 1
ATOM 1504 C C . VAL B 1 76 ? 1.447 17.797 9.039 1 98.5 76 VAL B C 1
ATOM 1506 O O . VAL B 1 76 ? 0.781 18.469 9.828 1 98.5 76 VAL B O 1
ATOM 1509 N N . ARG B 1 77 ? 2.67 17.906 8.852 1 98 77 ARG B N 1
ATOM 1510 C CA . ARG B 1 77 ? 3.441 18.672 9.828 1 98 77 ARG B CA 1
ATOM 1511 C C . ARG B 1 77 ? 3.592 20.125 9.383 1 98 77 ARG B C 1
ATOM 1513 O O . ARG B 1 77 ? 3.66 20.406 8.18 1 98 77 ARG B O 1
ATOM 1520 N N . ASN B 1 78 ? 3.66 21.031 10.367 1 97.44 78 ASN B N 1
ATOM 1521 C CA . ASN B 1 78 ? 3.895 22.453 10.141 1 97.44 78 ASN B CA 1
ATOM 1522 C C . ASN B 1 78 ? 3.047 22.984 8.992 1 97.44 78 ASN B C 1
ATOM 1524 O O . ASN B 1 78 ? 3.578 23.547 8.031 1 97.44 78 ASN B O 1
ATOM 1528 N N . VAL B 1 79 ? 1.791 22.953 9.18 1 97.62 79 VAL B N 1
ATOM 1529 C CA . VAL B 1 79 ? 0.841 23.25 8.109 1 97.62 79 VAL B CA 1
ATOM 1530 C C . VAL B 1 79 ? 0.933 24.719 7.723 1 97.62 79 VAL B C 1
ATOM 1532 O O . VAL B 1 79 ? 1.041 25.594 8.586 1 97.62 79 VAL B O 1
ATOM 1535 N N . THR B 1 80 ? 0.905 24.984 6.438 1 97 80 THR B N 1
ATOM 1536 C CA . THR B 1 80 ? 0.795 26.312 5.836 1 97 80 THR B CA 1
ATOM 1537 C C . THR B 1 80 ? -0.406 26.391 4.898 1 97 80 THR B C 1
ATOM 1539 O O . THR B 1 80 ? -1.116 25.391 4.715 1 97 80 THR B O 1
ATOM 1542 N N . SER B 1 81 ? -0.651 27.547 4.273 1 96.5 81 SER B N 1
ATOM 1543 C CA . SER B 1 81 ? -1.7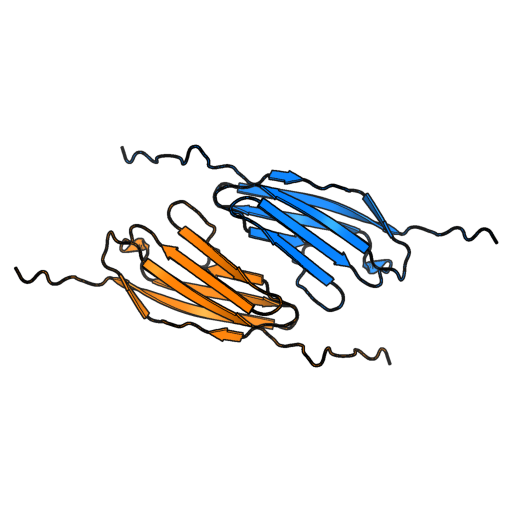79 27.703 3.365 1 96.5 81 SER B CA 1
ATOM 1544 C C . SER B 1 81 ? -1.692 26.734 2.191 1 96.5 81 SER B C 1
ATOM 1546 O O . SER B 1 81 ? -2.717 26.328 1.648 1 96.5 81 SER B O 1
ATOM 1548 N N . ARG B 1 82 ? -0.452 26.344 1.905 1 96.75 82 ARG B N 1
ATOM 1549 C CA . ARG B 1 82 ? -0.232 25.438 0.779 1 96.75 82 ARG B CA 1
ATOM 1550 C C . ARG B 1 82 ? -0.707 24.031 1.107 1 96.75 82 ARG B C 1
ATOM 1552 O O . ARG B 1 82 ? -0.896 23.203 0.208 1 96.75 82 ARG B O 1
ATOM 1559 N N . ASP B 1 83 ? -0.831 23.781 2.363 1 97.94 83 ASP B N 1
ATOM 1560 C CA . ASP B 1 83 ? -1.23 22.438 2.801 1 97.94 83 ASP B CA 1
ATOM 1561 C C . ASP B 1 83 ? -2.748 22.344 2.932 1 97.94 83 ASP B C 1
ATOM 1563 O O . ASP B 1 83 ? -3.291 21.25 3.092 1 97.94 83 ASP B O 1
ATOM 1567 N N . PHE B 1 84 ? -3.371 23.422 2.93 1 97.69 84 PHE B N 1
ATOM 1568 C CA . PHE B 1 84 ? -4.824 23.406 3.055 1 97.69 84 PHE B CA 1
ATOM 1569 C C . PHE B 1 84 ? -5.465 22.844 1.79 1 97.69 84 PHE B C 1
ATOM 1571 O O . PHE B 1 84 ? -5.008 23.125 0.68 1 97.69 84 PHE B O 1
ATOM 1578 N N . GLY B 1 85 ? -6.531 22.094 1.978 1 98.06 85 GLY B N 1
ATOM 1579 C CA . GLY B 1 85 ? -7.23 21.531 0.828 1 98.06 85 GLY B CA 1
ATOM 1580 C C . GLY B 1 85 ? -7.832 20.172 1.093 1 98.06 85 GLY B C 1
ATOM 1581 O O . GLY B 1 85 ? -8.07 19.797 2.244 1 98.06 85 GLY B O 1
ATOM 1582 N N . ASN B 1 86 ? -8.188 19.547 0.061 1 98.75 86 ASN B N 1
ATOM 1583 C CA . ASN B 1 86 ? -8.891 18.281 0.131 1 98.75 86 ASN B CA 1
ATOM 1584 C C . ASN B 1 86 ? -7.93 17.094 0.02 1 98.75 86 ASN B C 1
ATOM 1586 O O . ASN B 1 86 ? -7.238 16.953 -0.988 1 98.75 86 ASN B O 1
ATOM 1590 N N . TYR B 1 87 ? -7.914 16.344 1.053 1 98.88 87 TYR B N 1
ATOM 1591 C CA . TYR B 1 87 ? -7.18 15.086 1.089 1 98.88 87 TYR B CA 1
ATOM 1592 C C . TYR B 1 87 ? -8.117 13.898 0.889 1 98.88 87 TYR B C 1
ATOM 1594 O O . TYR B 1 87 ? -9.242 13.906 1.383 1 98.88 87 TYR B O 1
ATOM 1602 N N . ARG B 1 88 ? -7.543 12.867 0.222 1 98.88 88 ARG B N 1
ATOM 1603 C CA . ARG B 1 88 ? -8.367 11.688 -0.02 1 98.88 88 ARG B CA 1
ATOM 1604 C C . ARG B 1 88 ? -7.664 10.414 0.448 1 98.88 88 ARG B C 1
ATOM 1606 O O . ARG B 1 88 ? -6.453 10.273 0.268 1 98.88 88 ARG B O 1
ATOM 1613 N N . CYS B 1 89 ? -8.43 9.516 1.037 1 98.81 89 CYS B N 1
ATOM 1614 C CA . CYS B 1 89 ? -7.977 8.141 1.231 1 98.81 89 CYS B CA 1
ATOM 1615 C C . CYS B 1 89 ? -8.641 7.199 0.235 1 98.81 89 CYS B C 1
ATOM 1617 O O . CYS B 1 89 ? -9.867 7.203 0.091 1 98.81 89 CYS B O 1
ATOM 1619 N N . ILE B 1 90 ? -7.824 6.523 -0.436 1 98.06 90 ILE B N 1
ATOM 1620 C CA . ILE B 1 90 ? -8.297 5.602 -1.464 1 98.06 90 ILE B CA 1
ATOM 1621 C C . ILE B 1 90 ? -8.117 4.164 -0.987 1 98.06 90 ILE B C 1
ATOM 1623 O O . ILE B 1 90 ? -7.098 3.82 -0.392 1 98.06 90 ILE B O 1
ATOM 1627 N N . SER B 1 91 ? -9.062 3.283 -1.264 1 97.88 91 SER B N 1
ATOM 1628 C CA . SER B 1 91 ? -9 1.86 -0.944 1 97.88 91 SER B CA 1
ATOM 1629 C C . SER B 1 91 ? -9.5 1.012 -2.109 1 97.88 91 SER B C 1
ATOM 1631 O O . SER B 1 91 ? -10.578 1.258 -2.648 1 97.88 91 SER B O 1
ATOM 1633 N N . LYS B 1 92 ? -8.68 0.05 -2.512 1 96.06 92 LYS B N 1
ATOM 1634 C CA . LYS B 1 92 ? -8.977 -0.714 -3.719 1 96.06 92 LYS B CA 1
ATOM 1635 C C . LYS B 1 92 ? -8.742 -2.205 -3.498 1 96.06 92 LYS B C 1
ATOM 1637 O O . LYS B 1 92 ? -7.719 -2.602 -2.934 1 96.06 92 LYS B O 1
ATOM 1642 N N . ASN B 1 93 ? -9.711 -3.059 -3.816 1 94.5 93 ASN B N 1
ATOM 1643 C CA . ASN B 1 93 ? -9.5 -4.492 -3.984 1 94.5 93 ASN B CA 1
ATOM 1644 C C . ASN B 1 93 ? -10.094 -4.996 -5.297 1 94.5 93 ASN B C 1
ATOM 1646 O O . ASN B 1 93 ? -10.461 -4.199 -6.168 1 94.5 93 ASN B O 1
ATOM 1650 N N . SER B 1 94 ? -10.047 -6.258 -5.52 1 91 94 SER B N 1
ATOM 1651 C CA . SER B 1 94 ? -10.453 -6.848 -6.789 1 91 94 SER B CA 1
ATOM 1652 C C . SER B 1 94 ? -11.938 -6.617 -7.059 1 91 94 SER B C 1
ATOM 1654 O O . SER B 1 94 ? -12.406 -6.812 -8.18 1 91 94 SER B O 1
ATOM 1656 N N . LEU B 1 95 ? -12.672 -6.258 -5.992 1 94.88 95 LEU B N 1
ATOM 1657 C CA . LEU B 1 95 ? -14.125 -6.121 -6.133 1 94.88 95 LEU B CA 1
ATOM 1658 C C . LEU B 1 95 ? -14.508 -4.672 -6.41 1 94.88 95 LEU B C 1
ATOM 1660 O O . LEU B 1 95 ? -15.633 -4.395 -6.836 1 94.88 95 LEU B O 1
ATOM 1664 N N . GLY B 1 96 ? -13.602 -3.746 -6.105 1 95.94 96 GLY B N 1
ATOM 1665 C CA . GLY B 1 96 ? -13.906 -2.35 -6.367 1 95.94 96 GLY B CA 1
ATOM 1666 C C . GLY B 1 96 ? -12.984 -1.387 -5.652 1 95.94 96 GLY B C 1
ATOM 1667 O O . GLY B 1 96 ? -11.906 -1.776 -5.199 1 95.94 96 GLY B O 1
ATOM 1668 N N . GLU B 1 97 ? -13.266 -0.143 -5.773 1 97.31 97 GLU B N 1
ATOM 1669 C CA . GLU B 1 97 ? -12.508 0.942 -5.16 1 97.31 97 GLU B CA 1
ATOM 1670 C C . GLU B 1 97 ? -13.438 1.959 -4.5 1 97.31 97 GLU B C 1
ATOM 1672 O O . GLU B 1 97 ? -14.57 2.145 -4.938 1 97.31 97 GLU B O 1
ATOM 1677 N N . THR B 1 98 ? -13.055 2.531 -3.453 1 98.12 98 THR B N 1
ATOM 1678 C CA . THR B 1 98 ? -13.766 3.621 -2.795 1 98.12 98 THR B CA 1
ATOM 1679 C C . THR B 1 98 ? -12.789 4.652 -2.244 1 98.12 98 THR B C 1
ATOM 1681 O O . THR B 1 98 ? -11.586 4.391 -2.162 1 98.12 98 THR B O 1
ATOM 1684 N N . GLU B 1 99 ? -13.297 5.871 -2.006 1 98.31 99 GLU B N 1
ATOM 1685 C CA . GLU B 1 99 ? -12.445 6.918 -1.46 1 98.31 99 GLU B CA 1
ATOM 1686 C C . GLU B 1 99 ? -13.188 7.758 -0.425 1 98.31 99 GLU B C 1
ATOM 1688 O O . GLU B 1 99 ? -14.422 7.855 -0.465 1 98.31 99 GLU B O 1
ATOM 1693 N N . GLY B 1 100 ? -12.516 8.203 0.511 1 98.62 100 GLY B N 1
ATOM 1694 C CA . GLY B 1 100 ? -12.977 9.203 1.465 1 98.62 100 GLY B CA 1
ATOM 1695 C C . GLY B 1 100 ? -12.242 10.523 1.343 1 98.62 100 GLY B C 1
ATOM 1696 O O . GLY B 1 100 ? -11.047 10.547 1.039 1 98.62 100 GLY B O 1
ATOM 1697 N N . SER B 1 101 ? -12.977 11.609 1.648 1 98.69 101 SER B N 1
ATOM 1698 C CA . SER B 1 101 ? -12.398 12.945 1.521 1 98.69 101 SER B CA 1
ATOM 1699 C C . SER B 1 101 ? -12.359 13.656 2.867 1 98.69 101 SER B C 1
ATOM 1701 O O . SER B 1 101 ? -13.305 13.578 3.648 1 98.69 101 SER B O 1
ATOM 1703 N N . ILE B 1 102 ? -11.305 14.344 3.076 1 98.88 102 ILE B N 1
ATOM 1704 C CA . ILE B 1 102 ? -11.133 15.141 4.285 1 98.88 102 ILE B CA 1
ATOM 1705 C C . ILE B 1 102 ? -10.586 16.516 3.916 1 98.88 102 ILE B C 1
ATOM 1707 O O . ILE B 1 102 ? -9.578 16.625 3.213 1 98.88 102 ILE B O 1
ATOM 1711 N N . ARG B 1 103 ? -11.172 17.547 4.395 1 98.75 103 ARG B N 1
ATOM 1712 C CA . ARG B 1 103 ? -10.727 18.906 4.125 1 98.75 103 ARG B CA 1
ATOM 1713 C C . ARG B 1 103 ? -9.953 19.469 5.309 1 98.75 103 ARG B C 1
ATOM 1715 O O . ARG B 1 103 ? -10.461 19.516 6.43 1 98.75 103 ARG B O 1
ATOM 1722 N N . ILE B 1 104 ? -8.781 19.859 5.043 1 98.38 104 ILE B N 1
ATOM 1723 C CA . ILE B 1 104 ? -8.016 20.641 6.008 1 98.38 104 ILE B CA 1
ATOM 1724 C C . ILE B 1 104 ? -8.133 22.125 5.676 1 98.38 104 ILE B C 1
ATOM 1726 O O . ILE B 1 104 ? -7.855 22.547 4.547 1 98.38 104 ILE B O 1
ATOM 1730 N N . TYR B 1 105 ? -8.523 22.891 6.625 1 97.56 105 TYR B N 1
ATOM 1731 C CA . TYR B 1 105 ? -8.664 24.328 6.387 1 97.56 105 TYR B CA 1
ATOM 1732 C C . TYR B 1 105 ? -7.973 25.125 7.484 1 97.56 105 TYR B C 1
ATOM 1734 O O . TYR B 1 105 ? -7.742 24.625 8.586 1 97.56 105 TYR B O 1
ATOM 1742 N N . GLY B 1 106 ? -7.613 26.312 7.141 1 95.81 106 GLY B N 1
ATOM 1743 C 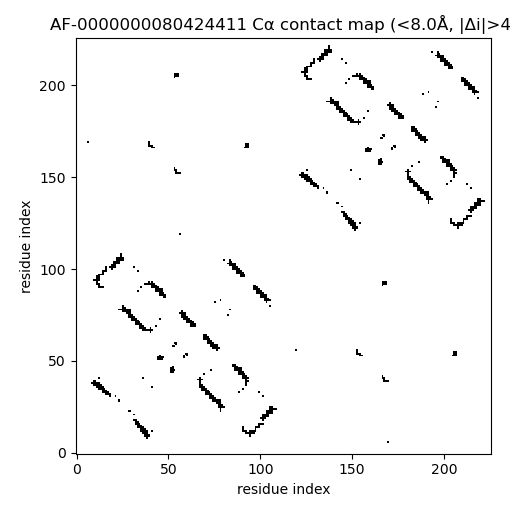CA . GLY B 1 106 ? -6.938 27.188 8.086 1 95.81 106 GLY B CA 1
ATOM 1744 C C . GLY B 1 106 ? -7.863 27.734 9.156 1 95.81 106 GLY B C 1
ATOM 1745 O O . GLY B 1 106 ? -8.969 28.172 8.859 1 95.81 106 GLY B O 1
ATOM 1746 N N . GLU B 1 107 ? -7.383 27.547 10.398 1 89.75 107 GLU B N 1
ATOM 1747 C CA . GLU B 1 107 ? -8.102 28.156 11.516 1 89.75 107 GLU B CA 1
ATOM 1748 C C . GLU B 1 107 ? -7.395 29.422 12.008 1 89.75 107 GLU B C 1
ATOM 1750 O O . GLU B 1 107 ? -6.168 29.438 12.117 1 89.75 107 GLU B O 1
ATOM 1755 N N . PHE B 1 108 ? -8.047 30.625 11.992 1 77.31 108 PHE B N 1
ATOM 1756 C CA . PHE B 1 108 ? -7.52 31.875 12.531 1 77.31 108 PHE B CA 1
ATOM 1757 C C . PHE B 1 108 ? -7.734 31.938 14.039 1 77.31 108 PHE B C 1
ATOM 1759 O O . PHE B 1 108 ? -8.812 31.609 14.539 1 77.31 108 PHE B O 1
ATOM 1766 N N . MET B 1 109 ? -6.586 31.781 14.82 1 63.69 109 MET B N 1
ATOM 1767 C CA . MET B 1 109 ? -6.707 32.031 16.25 1 63.69 109 MET B CA 1
ATOM 1768 C C . MET B 1 109 ? -6.938 33.5 16.547 1 63.69 109 MET B C 1
ATOM 1770 O O . MET B 1 109 ? -6.273 34.344 15.969 1 63.69 109 MET B O 1
ATOM 1774 N N . VAL B 1 110 ? -8.156 33.969 16.75 1 58.84 110 VAL B N 1
ATOM 1775 C CA . VAL B 1 110 ? -8.344 35.312 17.281 1 58.84 110 VAL B CA 1
ATOM 1776 C C . VAL B 1 110 ? -7.68 35.438 18.641 1 58.84 110 VAL B C 1
ATOM 1778 O O . VAL B 1 110 ? -7.969 34.656 19.562 1 58.84 110 VAL B O 1
ATOM 1781 N N . CYS B 1 111 ? -6.402 35.719 18.641 1 53.06 111 CYS B N 1
ATOM 1782 C CA . CYS B 1 111 ? -5.809 36.062 19.922 1 53.06 111 CYS B CA 1
ATOM 1783 C C . CYS B 1 111 ? -6.469 37.281 20.531 1 53.06 111 CYS B C 1
ATOM 1785 O O . CYS B 1 111 ? -6.5 38.344 19.906 1 53.06 111 CYS B O 1
ATOM 1787 N N . ASN B 1 112 ? -7.594 37.156 21.156 1 50.31 112 ASN B N 1
ATOM 1788 C 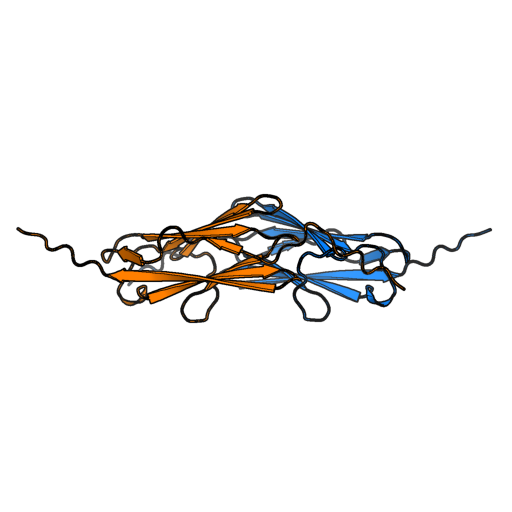CA . ASN B 1 112 ? -8.031 38.312 21.938 1 50.31 112 ASN B CA 1
ATOM 1789 C C . ASN B 1 112 ? -6.953 38.781 22.922 1 50.31 112 ASN B C 1
ATOM 1791 O O . ASN B 1 112 ? -6.547 38 23.797 1 50.31 112 ASN B O 1
ATOM 1795 N N . TYR B 1 113 ? -6.02 39.438 22.438 1 42.97 113 TYR B N 1
ATOM 1796 C CA . TYR B 1 113 ? -5.309 40.156 23.484 1 42.97 113 TYR B CA 1
ATOM 1797 C C . TYR B 1 113 ? -6.184 41.281 24.062 1 42.97 113 TYR B C 1
ATOM 1799 O O . TYR B 1 113 ? -7.004 41.844 23.344 1 42.97 113 TYR B O 1
#

Nearest PDB structures (foldseek):
  6eg1-assembly1_B  TM=9.625E-01  e=4.015E-12  Drosophila melanogaster
  6efy-assembly1_A-2  TM=9.763E-01  e=7.185E-12  Drosophila melanogaster
  6eg0-assembly1_B  TM=9.476E-01  e=7.988E-12  Drosophila melanogaster
  2x1w-assembly2_O  TM=7.562E-01  e=1.118E-04  Homo sapiens
  1wwc-assembly1_A  TM=7.593E-01  e=1.310E-04  Homo sapiens

InterPro domains:
  IPR003599 Immunoglobulin domain subtype [SM00409] (19-107)
  IPR007110 Immunoglobulin-like domain [PS50835] (13-103)
  IPR013783 Immunoglobulin-like fold [G3DSA:2.60.40.10] (11-105)
  IPR036179 Immunoglobulin-like domain superfamily [SSF48726] (12-104)
  IPR051170 Neural and epithelial cell adhesion domain-containing protein [PTHR12231] (11-105)